Protein AF-A0A183AP91-F1 (afdb_monomer_lite)

Secondary structure (DSSP, 8-state):
------------------S---TT----SSSPPPEEEEEE-TTT--EEEEEE-GGGGG--HHHHHHHHHTTGGGSSEEEE-SSS-HHHHHHHHHHHHHTT-EEEE---S-GGGSTTHHHHHHHHHTT-SEE--BHHHHHHHHHHTT----TTSPTTSHHHHHHHHHHHHHTT-SEEEEE-GGG-EEEEEEGGGS-SS--TTEEEEEEEEETTEEEEEEEEPPP--SS---SSS-S----------------------

Radius of gyration: 20.77 Å; chains: 1; bounding box: 73×46×48 Å

Structure (mmCIF, N/CA/C/O backbone):
data_AF-A0A183AP91-F1
#
_entry.id   AF-A0A183AP91-F1
#
loop_
_atom_site.group_PDB
_atom_site.id
_atom_site.type_symbol
_atom_site.label_atom_id
_atom_site.label_alt_id
_atom_site.label_comp_id
_atom_site.label_asym_id
_atom_site.label_entity_id
_atom_site.label_seq_id
_atom_site.pdbx_PDB_ins_code
_atom_site.Cartn_x
_atom_site.Cartn_y
_atom_site.Cartn_z
_atom_site.occupancy
_atom_site.B_iso_or_equiv
_atom_site.auth_seq_id
_atom_site.auth_comp_id
_atom_site.auth_asym_id
_atom_site.auth_atom_id
_atom_site.pdbx_PDB_model_num
ATOM 1 N N . MET A 1 1 ? 49.122 -24.543 5.542 1.00 34.03 1 MET A N 1
ATOM 2 C CA . MET A 1 1 ? 48.115 -23.456 5.604 1.00 34.03 1 MET A CA 1
ATOM 3 C C . MET A 1 1 ? 46.908 -23.827 4.751 1.00 34.03 1 MET A C 1
ATOM 5 O O . MET A 1 1 ? 46.975 -23.743 3.533 1.00 34.03 1 MET A O 1
ATOM 9 N N . ARG A 1 2 ? 45.823 -24.311 5.368 1.00 24.94 2 ARG A N 1
ATOM 10 C CA . ARG A 1 2 ? 44.572 -24.642 4.667 1.00 24.94 2 ARG A CA 1
ATOM 11 C C . ARG A 1 2 ? 43.707 -23.381 4.582 1.00 24.94 2 ARG A C 1
ATOM 13 O O . ARG A 1 2 ? 43.264 -22.879 5.609 1.00 24.94 2 ARG A O 1
ATOM 20 N N . ARG A 1 3 ? 43.490 -22.855 3.371 1.00 24.98 3 ARG A N 1
ATOM 21 C CA . ARG A 1 3 ? 42.518 -21.778 3.121 1.00 24.98 3 ARG A CA 1
ATOM 22 C C . ARG A 1 3 ? 41.111 -22.352 3.296 1.00 24.98 3 ARG A C 1
ATOM 24 O O . ARG A 1 3 ? 40.678 -23.192 2.515 1.00 24.98 3 ARG A O 1
ATOM 31 N N . ALA A 1 4 ? 40.419 -21.918 4.345 1.00 26.56 4 ALA A N 1
ATOM 32 C CA . ALA A 1 4 ? 39.019 -22.240 4.569 1.00 26.56 4 ALA A CA 1
ATOM 33 C C . ALA A 1 4 ? 38.159 -21.547 3.499 1.00 26.56 4 ALA A C 1
ATOM 35 O O . ALA A 1 4 ? 38.031 -20.323 3.472 1.00 26.56 4 ALA A O 1
ATOM 36 N N . SER A 1 5 ? 37.578 -22.350 2.609 1.00 25.44 5 SER A N 1
ATOM 37 C CA . SER A 1 5 ? 36.509 -21.955 1.694 1.00 25.44 5 SER A CA 1
ATOM 38 C C . SER A 1 5 ? 35.307 -21.475 2.517 1.00 25.44 5 SER A C 1
ATOM 40 O O . SER A 1 5 ? 34.562 -22.291 3.067 1.00 25.44 5 SER A O 1
ATOM 42 N N . LYS A 1 6 ? 35.095 -20.157 2.601 1.00 25.02 6 LYS A N 1
ATOM 43 C CA . LYS A 1 6 ? 33.842 -19.580 3.103 1.00 25.02 6 LYS A CA 1
ATOM 44 C C . LYS A 1 6 ? 32.737 -19.922 2.101 1.00 25.02 6 LYS A C 1
ATOM 46 O O . LYS A 1 6 ? 32.623 -19.288 1.058 1.00 25.02 6 LYS A O 1
ATOM 51 N N . ARG A 1 7 ? 31.945 -20.955 2.401 1.00 21.34 7 ARG A N 1
ATOM 52 C CA . ARG A 1 7 ? 30.706 -21.257 1.675 1.00 21.34 7 ARG A CA 1
ATOM 53 C C . ARG A 1 7 ? 29.724 -20.112 1.927 1.00 21.34 7 ARG A C 1
ATOM 55 O O . ARG A 1 7 ? 29.169 -20.009 3.017 1.00 21.34 7 ARG A O 1
ATOM 62 N N . ALA A 1 8 ? 29.538 -19.240 0.941 1.00 22.08 8 ALA A N 1
ATOM 63 C CA . ALA A 1 8 ? 28.395 -18.341 0.908 1.00 22.08 8 ALA A CA 1
ATOM 64 C C . ALA A 1 8 ? 27.152 -19.188 0.610 1.00 22.08 8 ALA A C 1
ATOM 66 O O . ALA A 1 8 ? 27.037 -19.778 -0.464 1.00 22.08 8 ALA A O 1
ATOM 67 N N . VAL A 1 9 ? 26.241 -19.300 1.575 1.00 20.42 9 VAL A N 1
ATOM 68 C CA . VAL A 1 9 ? 24.917 -19.878 1.338 1.00 20.42 9 VAL A CA 1
ATOM 69 C C . VAL A 1 9 ? 24.120 -18.825 0.574 1.00 20.42 9 VAL A C 1
ATOM 71 O O . VAL A 1 9 ? 23.656 -17.845 1.146 1.00 20.42 9 VAL A O 1
ATOM 74 N N . SER A 1 10 ? 24.028 -18.980 -0.746 1.00 22.22 10 SER A N 1
ATOM 75 C CA . SER A 1 10 ? 23.133 -18.173 -1.573 1.00 22.22 10 SER A CA 1
ATOM 76 C C . SER A 1 10 ? 21.704 -18.658 -1.332 1.00 22.22 10 SER A C 1
ATOM 78 O O . SER A 1 10 ? 21.281 -19.671 -1.887 1.00 22.22 10 SER A O 1
ATOM 80 N N . CYS A 1 11 ? 20.954 -17.954 -0.483 1.00 19.94 11 CYS A N 1
ATOM 81 C CA . CYS A 1 11 ? 19.502 -18.091 -0.440 1.00 19.94 11 CYS A CA 1
ATOM 82 C C . CYS A 1 11 ? 18.934 -17.443 -1.709 1.00 19.94 11 CYS A C 1
ATOM 84 O O . CYS A 1 11 ? 18.609 -16.259 -1.734 1.00 19.94 11 CYS A O 1
ATOM 86 N N . ARG A 1 12 ? 18.845 -18.210 -2.801 1.00 21.64 12 ARG A N 1
ATOM 87 C CA . ARG A 1 12 ? 17.967 -17.852 -3.919 1.00 21.64 12 ARG A CA 1
ATOM 88 C C . ARG A 1 12 ? 16.534 -17.999 -3.425 1.00 21.64 12 ARG A C 1
ATOM 90 O O . ARG A 1 12 ? 16.017 -19.114 -3.390 1.00 21.64 12 ARG A O 1
ATOM 97 N N . LEU A 1 13 ? 15.885 -16.889 -3.078 1.00 21.91 13 LEU A N 1
ATOM 98 C CA . LEU A 1 13 ? 14.428 -16.844 -2.994 1.00 21.91 13 LEU A CA 1
ATOM 99 C C . LEU A 1 13 ? 13.894 -17.019 -4.426 1.00 21.91 13 LEU A C 1
ATOM 101 O O . LEU A 1 13 ? 13.681 -16.064 -5.166 1.00 21.91 13 LEU A O 1
ATOM 105 N N . SER A 1 14 ? 13.784 -18.269 -4.876 1.00 22.33 14 SER A N 1
ATOM 106 C CA . SER A 1 14 ? 13.062 -18.579 -6.104 1.00 22.33 14 SER A CA 1
ATOM 107 C C . SER A 1 14 ? 11.589 -18.399 -5.780 1.00 22.33 14 SER A C 1
ATOM 109 O O . SER A 1 14 ? 11.005 -19.245 -5.103 1.00 22.33 14 SER A O 1
ATOM 111 N N . PHE A 1 15 ? 10.991 -17.296 -6.230 1.00 29.33 15 PHE A N 1
ATOM 112 C CA . PHE A 1 15 ? 9.539 -17.183 -6.272 1.00 29.33 15 PHE A CA 1
ATOM 113 C C . PHE A 1 15 ? 9.020 -18.283 -7.198 1.00 29.33 15 PHE A C 1
ATOM 115 O O . PHE A 1 15 ? 9.032 -18.180 -8.421 1.00 29.33 15 PHE A O 1
ATOM 122 N N . CYS A 1 16 ? 8.615 -19.393 -6.594 1.00 25.95 16 CYS A N 1
ATOM 123 C CA . CYS A 1 16 ? 7.891 -20.460 -7.249 1.00 25.95 16 CYS A CA 1
ATOM 124 C C . CYS A 1 16 ? 6.464 -19.958 -7.508 1.00 25.95 16 CYS A C 1
ATOM 126 O O . CYS A 1 16 ? 5.551 -20.222 -6.732 1.00 25.95 16 CYS A O 1
ATOM 128 N N . ILE A 1 17 ? 6.281 -19.218 -8.604 1.00 40.62 17 ILE A N 1
ATOM 129 C CA . ILE A 1 17 ? 4.986 -18.745 -9.112 1.00 40.62 17 ILE A CA 1
ATOM 130 C C . ILE A 1 17 ? 4.220 -19.957 -9.673 1.00 40.62 17 ILE A C 1
ATOM 132 O O . ILE A 1 17 ? 4.181 -20.182 -10.875 1.00 40.62 17 ILE A O 1
ATOM 136 N N . HIS A 1 18 ? 3.669 -20.801 -8.800 1.00 34.91 18 HIS A N 1
ATOM 137 C CA . HIS A 1 18 ? 3.090 -22.099 -9.183 1.00 34.91 18 HIS A CA 1
ATOM 138 C C . HIS A 1 18 ? 1.641 -22.040 -9.710 1.00 34.91 18 HIS A C 1
ATOM 140 O O . HIS A 1 18 ? 1.022 -23.087 -9.868 1.00 34.91 18 HIS A O 1
ATOM 146 N N . SER A 1 19 ? 1.076 -20.857 -9.994 1.00 37.09 19 SER A N 1
ATOM 147 C CA . SER A 1 19 ? -0.330 -20.760 -10.441 1.00 37.09 19 SER A CA 1
ATOM 148 C C . SER A 1 19 ? -0.778 -19.419 -11.056 1.00 37.09 19 SER A C 1
ATOM 150 O O . SER A 1 19 ? -1.976 -19.146 -11.088 1.00 37.09 19 SER A O 1
ATOM 152 N N . ARG A 1 20 ? 0.125 -18.545 -11.531 1.00 55.22 20 ARG A N 1
ATOM 153 C CA . ARG A 1 20 ? -0.268 -17.221 -12.072 1.00 55.22 20 ARG A CA 1
ATOM 154 C C . ARG A 1 20 ? 0.008 -17.084 -13.564 1.00 55.22 20 ARG A C 1
ATOM 156 O O . ARG A 1 20 ? 1.016 -17.600 -14.038 1.00 55.22 20 ARG A O 1
ATOM 163 N N . ASN A 1 21 ? -0.848 -16.320 -14.248 1.00 65.81 21 ASN A N 1
ATOM 164 C CA . ASN A 1 21 ? -0.560 -15.787 -15.578 1.00 65.81 21 ASN A CA 1
ATOM 165 C C . ASN A 1 21 ? 0.710 -14.907 -15.499 1.00 65.81 21 ASN A C 1
ATOM 167 O O . ASN A 1 21 ? 0.797 -14.023 -14.645 1.00 65.81 21 ASN A O 1
ATOM 171 N N . GLN A 1 22 ? 1.701 -15.206 -16.341 1.00 70.00 22 GLN A N 1
ATOM 172 C CA . GLN A 1 22 ? 3.006 -14.535 -16.405 1.00 70.00 22 GLN A CA 1
ATOM 173 C C . GLN A 1 22 ? 3.145 -13.611 -17.625 1.00 70.00 22 GLN A C 1
ATOM 175 O O . GLN A 1 22 ? 4.209 -13.029 -17.820 1.00 70.00 22 GLN A O 1
ATOM 180 N N . GLU A 1 23 ? 2.103 -13.472 -18.444 1.00 77.19 23 GLU A N 1
ATOM 181 C CA . GLU A 1 23 ? 2.145 -12.718 -19.703 1.00 77.19 23 GLU A CA 1
ATOM 182 C C . GLU A 1 23 ? 2.433 -11.223 -19.485 1.00 77.19 23 GLU A C 1
ATOM 184 O O . GLU A 1 23 ? 3.069 -10.597 -20.323 1.00 77.19 23 GLU A O 1
ATOM 189 N N . GLY A 1 24 ? 2.078 -10.667 -18.321 1.00 78.69 24 GLY A N 1
ATOM 190 C CA . GLY A 1 24 ? 2.367 -9.273 -17.958 1.00 78.69 24 GLY A CA 1
ATOM 191 C C . GLY A 1 24 ? 3.788 -9.012 -17.435 1.00 78.69 24 GLY A C 1
ATOM 192 O O . GLY A 1 24 ? 4.051 -7.936 -16.899 1.00 78.69 24 GLY A O 1
ATOM 193 N N . ILE A 1 25 ? 4.704 -9.989 -17.502 1.00 85.00 25 ILE A N 1
ATOM 194 C CA . ILE A 1 25 ? 6.081 -9.847 -16.999 1.00 85.00 25 ILE A CA 1
ATOM 195 C C . ILE A 1 25 ? 7.021 -9.384 -18.115 1.00 85.00 25 ILE A C 1
ATOM 197 O O . ILE A 1 25 ? 7.286 -10.110 -19.073 1.00 85.00 25 ILE A O 1
ATOM 201 N N . ILE A 1 26 ? 7.641 -8.221 -17.915 1.00 85.31 26 ILE A N 1
ATOM 202 C CA . ILE A 1 26 ? 8.626 -7.652 -18.840 1.00 85.31 26 ILE A CA 1
ATOM 203 C C . ILE A 1 26 ? 10.036 -8.131 -18.488 1.00 85.31 26 ILE A C 1
ATOM 205 O O . ILE A 1 26 ? 10.407 -8.262 -17.320 1.00 85.31 26 ILE A O 1
ATOM 209 N N . ARG A 1 27 ? 10.851 -8.391 -19.513 1.00 86.56 27 ARG A N 1
ATOM 210 C CA . ARG A 1 27 ? 12.241 -8.838 -19.362 1.00 86.56 27 ARG A CA 1
ATOM 211 C C . ARG A 1 27 ? 13.195 -7.761 -19.860 1.00 86.56 27 ARG A C 1
ATOM 213 O O . ARG A 1 27 ? 13.206 -7.449 -21.045 1.00 86.56 27 ARG A O 1
ATOM 220 N N . SER A 1 28 ? 14.037 -7.249 -18.966 1.00 85.75 28 SER A N 1
ATOM 221 C CA . SER A 1 28 ? 15.079 -6.283 -19.322 1.00 85.75 28 SER A CA 1
ATOM 222 C C . SER A 1 28 ? 16.399 -6.979 -19.669 1.00 85.75 28 SER A C 1
ATOM 224 O O . SER A 1 28 ? 16.789 -7.961 -19.032 1.00 85.75 28 SER A O 1
ATOM 226 N N . LYS A 1 29 ? 17.101 -6.450 -20.678 1.00 90.81 29 LYS A N 1
ATOM 227 C CA . LYS A 1 29 ? 18.507 -6.783 -20.973 1.00 90.81 29 LYS A CA 1
ATOM 228 C C . LYS A 1 29 ? 19.491 -5.797 -20.327 1.00 90.81 29 LYS A C 1
ATOM 230 O O . LYS A 1 29 ? 20.689 -6.059 -20.339 1.00 90.81 29 LYS A O 1
ATOM 235 N N . GLU A 1 30 ? 18.994 -4.692 -19.775 1.00 91.00 30 GLU A N 1
ATOM 236 C CA . GLU A 1 30 ? 19.789 -3.555 -19.293 1.00 91.00 30 GLU A CA 1
ATOM 237 C C . GLU A 1 30 ? 20.227 -3.713 -17.834 1.00 91.00 30 GLU A C 1
ATOM 239 O O . GLU A 1 30 ? 21.306 -3.264 -17.457 1.00 91.00 30 GLU A O 1
ATOM 244 N N . ALA A 1 31 ? 19.420 -4.384 -17.008 1.00 90.56 31 ALA A N 1
ATOM 245 C CA . ALA A 1 31 ? 19.733 -4.633 -15.606 1.00 90.56 31 ALA A CA 1
ATOM 246 C C . ALA A 1 31 ? 19.368 -6.058 -15.181 1.00 90.56 31 ALA A C 1
ATOM 248 O O . ALA A 1 31 ? 18.487 -6.705 -15.749 1.00 90.56 31 ALA A O 1
ATOM 249 N N . SER A 1 32 ? 20.041 -6.550 -14.140 1.00 91.31 32 SER A N 1
ATOM 250 C CA . SER A 1 32 ? 19.669 -7.802 -13.482 1.00 91.31 32 SER A CA 1
ATOM 251 C C . SER A 1 32 ? 18.316 -7.680 -12.782 1.00 91.31 32 SER A C 1
ATOM 253 O O . SER A 1 32 ? 17.964 -6.603 -12.309 1.00 91.31 32 SER A O 1
ATOM 255 N N . THR A 1 33 ? 17.611 -8.800 -12.620 1.00 89.19 33 THR A N 1
ATOM 256 C CA . THR A 1 33 ? 16.450 -8.915 -11.725 1.00 89.19 33 THR A CA 1
ATOM 257 C C . THR A 1 33 ? 16.744 -8.307 -10.350 1.00 89.19 33 THR A C 1
ATOM 259 O O . THR A 1 33 ? 17.831 -8.516 -9.800 1.00 89.19 33 THR A O 1
ATOM 262 N N . GLY A 1 34 ? 15.770 -7.579 -9.797 1.00 87.25 34 GLY A N 1
ATOM 263 C CA . GLY A 1 34 ? 15.839 -7.074 -8.430 1.00 87.25 34 GLY A CA 1
ATOM 264 C C . GLY A 1 34 ? 16.070 -8.200 -7.421 1.00 87.25 34 GLY A C 1
ATOM 265 O O . GLY A 1 34 ? 15.505 -9.286 -7.528 1.00 87.25 34 GLY A O 1
ATOM 266 N N . SER A 1 35 ? 16.941 -7.968 -6.448 1.00 87.94 35 SER A N 1
ATOM 267 C CA . SER A 1 35 ? 17.303 -8.958 -5.438 1.00 87.94 35 SER A CA 1
ATOM 268 C C . SER A 1 35 ? 17.528 -8.301 -4.085 1.00 87.94 35 SER A C 1
ATOM 270 O O . SER A 1 35 ? 17.790 -7.104 -3.993 1.00 87.94 35 SER A O 1
ATOM 272 N N . ALA A 1 36 ? 17.443 -9.091 -3.020 1.00 83.94 36 ALA A N 1
ATOM 273 C CA . ALA A 1 36 ? 17.795 -8.655 -1.680 1.00 83.94 36 ALA A CA 1
ATOM 274 C C . ALA A 1 36 ? 18.781 -9.647 -1.061 1.00 83.94 36 ALA A C 1
ATOM 276 O O . ALA A 1 36 ? 18.563 -10.859 -1.094 1.00 83.94 36 ALA A O 1
ATOM 277 N N . LEU A 1 37 ? 19.864 -9.130 -0.485 1.00 85.06 37 LEU A N 1
ATOM 278 C CA . LEU A 1 37 ? 20.769 -9.899 0.356 1.00 85.06 37 LEU A CA 1
ATOM 279 C C . LEU A 1 37 ? 20.327 -9.739 1.809 1.00 85.06 37 LEU A C 1
ATOM 281 O O . LEU A 1 37 ? 20.468 -8.667 2.397 1.00 85.06 37 LEU A O 1
ATOM 285 N N . ILE A 1 38 ? 19.806 -10.822 2.377 1.00 82.94 38 ILE A N 1
ATOM 286 C CA . ILE A 1 38 ? 19.386 -10.885 3.775 1.00 82.94 38 ILE A CA 1
ATOM 287 C C . ILE A 1 38 ? 20.492 -11.573 4.569 1.00 82.94 38 ILE A C 1
ATOM 289 O O . ILE A 1 38 ? 20.876 -12.706 4.280 1.00 82.94 38 ILE A O 1
ATOM 293 N N . THR A 1 39 ? 21.012 -10.878 5.573 1.00 84.12 39 THR A N 1
ATOM 294 C CA . THR A 1 39 ? 22.003 -11.401 6.517 1.00 84.12 39 THR A CA 1
ATOM 295 C C . THR A 1 39 ? 21.441 -11.336 7.926 1.00 84.12 39 THR A C 1
ATOM 297 O O . THR A 1 39 ? 20.739 -10.390 8.259 1.00 84.12 39 THR A O 1
ATOM 300 N N . VAL A 1 40 ? 21.744 -12.330 8.756 1.00 84.12 40 VAL A N 1
ATOM 301 C CA . VAL A 1 40 ? 21.313 -12.362 10.159 1.00 84.12 40 VAL A CA 1
ATOM 302 C C . VAL A 1 40 ? 22.533 -12.117 11.034 1.00 84.12 40 VAL A C 1
ATOM 304 O O . VAL A 1 40 ? 23.542 -12.819 10.905 1.00 84.12 40 VAL A O 1
ATOM 307 N N . GLN A 1 41 ? 22.472 -11.099 11.891 1.00 80.50 41 GLN A N 1
ATOM 308 C CA . GLN A 1 41 ? 23.545 -10.796 12.835 1.00 80.50 41 GLN A CA 1
ATOM 309 C C . GLN A 1 41 ? 23.681 -11.950 13.834 1.00 80.50 41 GLN A C 1
ATOM 311 O O . GLN A 1 41 ? 22.707 -12.362 14.458 1.00 80.50 41 GLN A O 1
ATOM 316 N N . ARG A 1 42 ? 24.894 -12.500 13.956 1.00 81.81 42 ARG A N 1
ATOM 317 C CA . ARG A 1 42 ? 25.158 -13.705 14.762 1.00 81.81 42 ARG A CA 1
ATOM 318 C C . ARG A 1 42 ? 24.855 -13.498 16.247 1.00 81.81 42 ARG A C 1
ATOM 320 O O . ARG A 1 42 ? 24.441 -14.436 16.911 1.00 81.81 42 ARG A O 1
ATOM 327 N N . ASP A 1 43 ? 25.138 -12.309 16.752 1.00 82.19 43 ASP A N 1
ATOM 328 C CA . ASP A 1 43 ? 25.034 -11.918 18.154 1.00 82.19 43 ASP A CA 1
ATOM 329 C C . ASP A 1 43 ? 23.599 -11.566 18.558 1.00 82.19 43 ASP A C 1
ATOM 331 O O . ASP A 1 43 ? 23.118 -12.062 19.572 1.00 82.19 43 ASP A O 1
ATOM 335 N N . LYS A 1 44 ? 22.903 -10.747 17.761 1.00 82.00 44 LYS A N 1
ATOM 336 C CA . LYS A 1 44 ? 21.561 -10.239 18.105 1.00 82.00 44 LYS A CA 1
ATOM 337 C C . LYS A 1 44 ? 20.402 -10.950 17.410 1.00 82.00 44 LYS A C 1
ATOM 339 O O . LYS A 1 44 ? 19.252 -10.704 17.750 1.00 82.00 44 LYS A O 1
ATOM 344 N N . GLY A 1 45 ? 20.674 -11.778 16.402 1.00 76.50 45 GLY A N 1
ATOM 345 C CA . GLY A 1 45 ? 19.631 -12.386 15.569 1.00 76.50 45 GLY A CA 1
ATOM 346 C C . GLY A 1 45 ? 18.899 -11.393 14.656 1.00 76.50 45 GLY A C 1
ATOM 347 O O . GLY A 1 45 ? 17.909 -11.757 14.032 1.00 76.50 45 GLY A O 1
ATOM 348 N N . GLU A 1 46 ? 19.369 -10.146 14.558 1.00 73.44 46 GLU A N 1
ATOM 349 C CA . GLU A 1 46 ? 18.737 -9.100 13.751 1.00 73.44 46 GLU A CA 1
ATOM 350 C C . GLU A 1 46 ? 18.958 -9.323 12.250 1.00 73.44 46 GLU A C 1
ATOM 352 O O . GLU A 1 46 ? 20.090 -9.531 11.796 1.00 73.44 46 GLU A O 1
ATOM 357 N N . ASN A 1 47 ? 17.892 -9.177 11.464 1.00 73.38 47 ASN A N 1
ATOM 358 C CA . ASN A 1 47 ? 17.972 -9.160 10.008 1.00 73.38 47 ASN A CA 1
ATOM 359 C C . ASN A 1 47 ? 18.588 -7.840 9.510 1.00 73.38 47 ASN A C 1
ATOM 361 O O . ASN A 1 47 ? 18.148 -6.748 9.858 1.00 73.38 47 ASN A O 1
ATOM 365 N N . ARG A 1 48 ? 19.573 -7.940 8.619 1.00 76.81 48 ARG A N 1
ATOM 366 C CA . ARG A 1 48 ? 20.095 -6.854 7.786 1.00 76.81 48 ARG A CA 1
ATOM 367 C C . ARG A 1 48 ? 19.789 -7.166 6.334 1.00 76.81 48 ARG A C 1
ATOM 369 O O . ARG A 1 48 ? 20.256 -8.176 5.807 1.00 76.81 48 ARG A O 1
ATOM 376 N N . ILE A 1 49 ? 19.026 -6.284 5.700 1.00 79.94 49 ILE A N 1
ATOM 377 C CA . ILE A 1 49 ? 18.545 -6.454 4.331 1.00 79.94 49 ILE A CA 1
ATOM 378 C C . ILE A 1 49 ? 19.194 -5.388 3.453 1.00 79.94 49 ILE A C 1
ATOM 380 O O . ILE A 1 49 ? 19.010 -4.194 3.680 1.00 79.94 49 ILE A O 1
ATOM 384 N N . ILE A 1 50 ? 19.948 -5.827 2.448 1.00 82.94 50 ILE A N 1
ATOM 385 C CA . ILE A 1 50 ? 20.507 -4.967 1.403 1.00 82.94 50 ILE A CA 1
ATOM 386 C C . ILE A 1 50 ? 19.695 -5.216 0.139 1.00 82.94 50 ILE A C 1
ATOM 388 O O . ILE A 1 50 ? 19.734 -6.316 -0.409 1.00 82.94 50 ILE A O 1
ATOM 392 N N . VAL A 1 51 ? 18.956 -4.208 -0.315 1.00 82.88 51 VAL A N 1
ATOM 393 C CA . VAL A 1 51 ? 18.107 -4.304 -1.508 1.00 82.88 51 VAL A CA 1
ATOM 394 C C . VAL A 1 51 ? 18.863 -3.770 -2.720 1.00 82.88 51 VAL A C 1
ATOM 396 O O . VAL A 1 51 ? 19.383 -2.657 -2.699 1.00 82.88 51 VAL A O 1
ATOM 399 N N . VAL A 1 52 ? 18.902 -4.566 -3.784 1.00 87.69 52 VAL A N 1
ATOM 400 C CA . VAL A 1 52 ? 19.412 -4.203 -5.106 1.00 87.69 52 VAL A CA 1
ATOM 401 C C . VAL A 1 52 ? 18.221 -4.243 -6.062 1.00 87.69 52 VAL A C 1
ATOM 403 O O . VAL A 1 52 ? 17.860 -5.323 -6.527 1.00 87.69 52 VAL A O 1
ATOM 406 N N . PRO A 1 53 ? 17.570 -3.107 -6.354 1.00 84.75 53 PRO A N 1
ATOM 407 C CA . PRO A 1 53 ? 16.269 -3.114 -7.023 1.00 84.75 53 PRO A CA 1
ATOM 408 C C . PRO A 1 53 ? 16.341 -3.550 -8.498 1.00 84.75 53 PRO A C 1
ATOM 410 O O . PRO A 1 53 ? 15.358 -4.052 -9.039 1.00 84.75 53 PRO A O 1
ATOM 413 N N . GLY A 1 54 ? 17.510 -3.438 -9.139 1.00 90.81 54 GLY A N 1
ATOM 414 C CA . GLY A 1 54 ? 17.747 -3.981 -10.477 1.00 90.81 54 GLY A CA 1
ATOM 415 C C . GLY A 1 54 ? 16.754 -3.459 -11.521 1.00 90.81 54 GLY A C 1
ATOM 416 O O . GLY A 1 54 ? 16.406 -2.279 -11.528 1.00 90.81 54 GLY A O 1
ATOM 417 N N . SER A 1 55 ? 16.272 -4.351 -12.385 1.00 91.81 55 SER A N 1
ATOM 418 C CA . SER A 1 55 ? 15.322 -4.039 -13.457 1.00 91.81 55 SER A CA 1
ATOM 419 C C . SER A 1 55 ? 13.967 -3.509 -12.976 1.00 91.81 55 SER A C 1
ATOM 421 O O . SER A 1 55 ? 13.229 -2.971 -13.792 1.00 91.81 55 SER A O 1
ATOM 423 N N . ASN A 1 56 ? 13.625 -3.618 -11.686 1.00 89.81 56 ASN A N 1
ATOM 424 C CA . ASN A 1 56 ? 12.359 -3.090 -11.162 1.00 89.81 56 ASN A CA 1
ATOM 425 C C . ASN A 1 56 ? 12.273 -1.564 -11.337 1.00 89.81 56 ASN A C 1
ATOM 427 O O . ASN A 1 56 ? 11.206 -1.027 -11.625 1.00 89.81 56 ASN A O 1
ATOM 431 N N . MET A 1 57 ? 13.411 -0.865 -11.245 1.00 89.19 57 MET A N 1
ATOM 432 C CA . MET A 1 57 ? 13.469 0.589 -11.446 1.00 89.19 57 MET A CA 1
ATOM 433 C C . MET A 1 57 ? 13.444 1.010 -12.916 1.00 89.19 57 MET A C 1
ATOM 435 O O . MET A 1 57 ? 13.329 2.201 -13.189 1.00 89.19 57 MET A O 1
ATOM 439 N N . LEU A 1 58 ? 13.555 0.059 -13.849 1.00 90.81 58 LEU A N 1
ATOM 440 C CA . LEU A 1 58 ? 13.482 0.331 -15.285 1.00 90.81 58 LEU A CA 1
ATOM 441 C C . LEU A 1 58 ? 12.051 0.296 -15.820 1.00 90.81 58 LEU A C 1
ATOM 443 O O . LEU A 1 58 ? 11.829 0.711 -16.951 1.00 90.81 58 LEU A O 1
ATOM 447 N N . LEU A 1 59 ? 11.087 -0.180 -15.023 1.00 90.69 59 LEU A N 1
ATOM 448 C CA . LEU A 1 59 ? 9.687 -0.205 -15.424 1.00 90.69 59 LEU A CA 1
ATOM 449 C C . LEU A 1 59 ? 9.203 1.225 -15.675 1.00 90.69 59 LEU A C 1
ATOM 451 O O . LEU A 1 59 ? 9.171 2.041 -14.749 1.00 90.69 59 LEU A O 1
ATOM 455 N N . SER A 1 60 ? 8.824 1.518 -16.913 1.00 92.62 60 SER A N 1
ATOM 456 C CA . SER A 1 60 ? 8.435 2.844 -17.392 1.00 92.62 60 SER A CA 1
ATOM 457 C C . SER A 1 60 ? 6.915 3.012 -17.466 1.00 92.62 60 SER A C 1
ATOM 459 O O . SER A 1 60 ? 6.159 2.057 -17.319 1.00 92.62 60 SER A O 1
ATOM 461 N N . THR A 1 61 ? 6.433 4.227 -17.727 1.00 94.50 61 THR A N 1
ATOM 462 C CA . THR A 1 61 ? 5.000 4.453 -17.979 1.00 94.50 61 THR A CA 1
ATOM 463 C C . THR A 1 61 ? 4.538 3.817 -19.293 1.00 94.50 61 THR A C 1
ATOM 465 O O . THR A 1 61 ? 3.413 3.337 -19.353 1.00 94.50 61 THR A O 1
ATOM 468 N N . ALA A 1 62 ? 5.411 3.731 -20.304 1.00 94.50 62 ALA A N 1
ATOM 469 C CA . ALA A 1 62 ? 5.103 3.079 -21.579 1.00 94.50 62 ALA A CA 1
ATOM 470 C C . ALA A 1 62 ? 4.883 1.567 -21.415 1.00 94.50 62 ALA A C 1
ATOM 472 O O . ALA A 1 62 ? 4.002 0.989 -22.046 1.00 94.50 62 ALA A O 1
ATOM 473 N N . ASP A 1 63 ? 5.638 0.937 -20.514 1.00 92.38 63 ASP A N 1
ATOM 474 C CA . ASP A 1 63 ? 5.438 -0.465 -20.143 1.00 92.38 63 ASP A CA 1
ATOM 475 C C . ASP A 1 63 ? 4.059 -0.696 -19.508 1.00 92.38 63 ASP A C 1
ATOM 477 O O . ASP A 1 63 ? 3.390 -1.691 -19.784 1.00 92.38 63 ASP A O 1
ATOM 481 N N . ILE A 1 64 ? 3.613 0.248 -18.673 1.00 92.44 64 ILE A N 1
ATOM 482 C CA . ILE A 1 64 ? 2.285 0.218 -18.054 1.00 92.44 64 ILE A CA 1
ATOM 483 C C . ILE A 1 64 ? 1.183 0.441 -19.103 1.00 92.44 64 ILE A C 1
ATOM 485 O O . ILE A 1 64 ? 0.165 -0.247 -19.051 1.00 92.44 64 ILE A O 1
ATOM 489 N N . ASP A 1 65 ? 1.380 1.349 -20.065 1.00 92.56 65 ASP A N 1
ATOM 490 C CA . ASP A 1 65 ? 0.439 1.565 -21.174 1.00 92.56 65 ASP A CA 1
ATOM 491 C C . ASP A 1 65 ? 0.292 0.311 -22.036 1.00 92.56 65 ASP A C 1
ATOM 493 O O . ASP A 1 65 ? -0.826 -0.106 -22.344 1.00 92.56 65 ASP A O 1
ATOM 497 N N . HIS A 1 66 ? 1.412 -0.333 -22.372 1.00 88.56 66 HIS A N 1
ATOM 498 C CA . HIS A 1 66 ? 1.399 -1.598 -23.095 1.00 88.56 66 HIS A CA 1
ATOM 499 C C . HIS A 1 66 ? 0.644 -2.670 -22.301 1.00 88.56 66 HIS A C 1
ATOM 501 O O . HIS A 1 66 ? -0.268 -3.300 -22.832 1.00 88.56 66 HIS A O 1
ATOM 507 N N . ALA A 1 67 ? 0.925 -2.809 -21.002 1.00 87.56 67 ALA A N 1
ATOM 508 C CA . ALA A 1 67 ? 0.205 -3.754 -20.157 1.00 87.56 67 ALA A CA 1
ATOM 509 C C . ALA A 1 67 ? -1.305 -3.447 -20.067 1.00 87.56 67 ALA A C 1
ATOM 511 O O . ALA A 1 67 ? -2.133 -4.356 -19.990 1.00 87.56 67 ALA A O 1
ATOM 512 N N . ALA A 1 68 ? -1.692 -2.170 -20.089 1.00 85.00 68 ALA A N 1
ATOM 513 C CA . ALA A 1 68 ? -3.094 -1.767 -20.104 1.00 85.00 68 ALA A CA 1
ATOM 514 C C . ALA A 1 68 ? -3.787 -2.119 -21.428 1.00 85.00 68 ALA A C 1
ATOM 516 O O . ALA A 1 68 ? -4.953 -2.521 -21.400 1.00 85.00 68 ALA A O 1
ATOM 517 N N . ALA A 1 69 ? -3.084 -1.978 -22.556 1.00 88.12 69 ALA A N 1
ATOM 518 C CA . ALA A 1 69 ? -3.573 -2.339 -23.886 1.00 88.12 69 ALA A CA 1
ATOM 519 C C . ALA A 1 69 ? -3.765 -3.856 -24.040 1.00 88.12 69 ALA A C 1
ATOM 521 O O . ALA A 1 69 ? -4.770 -4.286 -24.598 1.00 88.12 69 ALA A O 1
ATOM 522 N N . GLU A 1 70 ? -2.871 -4.654 -23.453 1.00 85.88 70 GLU A N 1
ATOM 523 C CA . GLU A 1 70 ? -2.974 -6.122 -23.387 1.00 85.88 70 GLU A CA 1
ATOM 524 C C . GLU A 1 70 ? -4.028 -6.615 -22.368 1.00 85.88 70 GLU A C 1
ATOM 526 O O . GLU A 1 70 ? -4.192 -7.813 -22.146 1.00 85.88 70 GLU A O 1
ATOM 531 N N . GLY A 1 71 ? -4.757 -5.704 -21.714 1.00 81.38 71 GLY A N 1
ATOM 532 C CA . GLY A 1 71 ? -5.853 -6.043 -20.803 1.00 81.38 71 GLY A CA 1
ATOM 533 C C . GLY A 1 71 ? -5.426 -6.414 -19.379 1.00 81.38 71 GLY A C 1
ATOM 534 O O . GLY A 1 71 ? -6.278 -6.746 -18.553 1.00 81.38 71 GLY A O 1
ATOM 535 N N . PHE A 1 72 ? -4.144 -6.301 -19.006 1.00 80.31 72 PHE A N 1
ATOM 536 C CA . PHE A 1 72 ? -3.703 -6.625 -17.637 1.00 80.31 72 PHE A CA 1
ATOM 537 C C . PHE A 1 72 ? -4.302 -5.689 -16.579 1.00 80.31 72 PHE A C 1
ATOM 539 O O . PHE A 1 72 ? -4.518 -6.098 -15.437 1.00 80.31 72 PHE A O 1
ATOM 546 N N . LEU A 1 73 ? -4.631 -4.450 -16.959 1.00 79.62 73 LEU A N 1
ATOM 547 C CA . LEU A 1 73 ? -5.328 -3.492 -16.093 1.00 79.62 73 LEU A CA 1
ATOM 548 C C . LEU A 1 73 ? -6.862 -3.642 -16.125 1.00 79.62 73 LEU A C 1
ATOM 550 O O . LEU A 1 73 ? -7.572 -2.836 -15.523 1.00 79.62 73 LEU A O 1
ATOM 554 N N . ASP A 1 74 ? -7.402 -4.678 -16.775 1.00 80.25 74 ASP A N 1
ATOM 555 C CA . ASP A 1 74 ? -8.821 -5.035 -16.647 1.00 80.25 74 ASP A CA 1
ATOM 556 C C . ASP A 1 74 ? -9.124 -5.887 -15.409 1.00 80.25 74 ASP A C 1
ATOM 558 O O . ASP A 1 74 ? -10.285 -6.187 -15.115 1.00 80.25 74 ASP A O 1
ATOM 562 N N . ALA A 1 75 ? -8.088 -6.212 -14.632 1.00 83.62 75 ALA A N 1
ATOM 563 C CA . ALA A 1 75 ? -8.229 -6.789 -13.308 1.00 83.62 75 ALA A CA 1
ATOM 564 C C . ALA A 1 75 ? -9.167 -5.947 -12.426 1.00 83.62 75 ALA A C 1
ATOM 566 O O . ALA A 1 75 ? -9.141 -4.718 -12.436 1.00 83.62 75 ALA A O 1
ATOM 567 N N . ARG A 1 76 ? -9.971 -6.622 -11.593 1.00 88.50 76 ARG A N 1
ATOM 568 C CA . ARG A 1 76 ? -10.878 -5.949 -10.642 1.00 88.50 76 ARG A CA 1
ATOM 569 C C . ARG A 1 76 ? -10.132 -5.087 -9.620 1.00 88.50 76 ARG A C 1
ATOM 571 O O . ARG A 1 76 ? -10.709 -4.136 -9.102 1.00 88.50 76 ARG A O 1
ATOM 578 N N . VAL A 1 77 ? -8.883 -5.448 -9.326 1.00 91.00 77 VAL A N 1
ATOM 579 C CA . VAL A 1 77 ? -8.035 -4.812 -8.317 1.00 91.00 77 VAL A CA 1
ATOM 580 C C . VAL A 1 77 ? -6.640 -4.608 -8.886 1.00 91.00 77 VAL A C 1
ATOM 582 O O . VAL A 1 77 ? -6.050 -5.554 -9.410 1.00 91.00 77 VAL A O 1
ATOM 585 N N . VAL A 1 78 ? -6.105 -3.403 -8.726 1.00 91.38 78 VAL A N 1
ATOM 586 C CA . VAL A 1 78 ? -4.717 -3.057 -9.036 1.00 91.38 78 VAL A CA 1
ATOM 587 C C . VAL A 1 78 ? -4.013 -2.704 -7.732 1.00 91.38 78 VAL A C 1
ATOM 589 O O . VAL A 1 78 ? -4.463 -1.834 -6.989 1.00 91.38 78 VAL A O 1
ATOM 592 N N . VAL A 1 79 ? -2.920 -3.409 -7.444 1.00 94.81 79 VAL A N 1
ATOM 593 C CA . VAL A 1 79 ? -2.125 -3.219 -6.228 1.00 94.81 79 VAL A CA 1
ATOM 594 C C . VAL A 1 79 ? -0.756 -2.681 -6.614 1.00 94.81 79 VAL A C 1
ATOM 596 O O . VAL A 1 79 ? -0.083 -3.274 -7.457 1.00 94.81 79 VAL A O 1
ATOM 599 N N . CYS A 1 80 ? -0.338 -1.589 -5.981 1.00 93.81 80 CYS A N 1
ATOM 600 C CA . CYS A 1 80 ? 0.966 -0.975 -6.192 1.00 93.81 80 CYS A CA 1
ATOM 601 C C . CYS A 1 80 ? 1.766 -0.882 -4.890 1.00 93.81 80 CYS A C 1
ATOM 603 O O . CYS A 1 80 ? 1.206 -0.837 -3.792 1.00 93.81 80 CYS A O 1
ATOM 605 N N . GLN A 1 81 ? 3.089 -0.824 -5.040 1.00 91.25 81 GLN A N 1
ATOM 606 C CA . GLN A 1 81 ? 4.064 -0.604 -3.973 1.00 91.25 81 GLN A CA 1
ATOM 607 C C . GLN A 1 81 ? 5.140 0.397 -4.421 1.00 91.25 81 GLN A C 1
ATOM 609 O O . GLN A 1 81 ? 5.133 0.872 -5.559 1.00 91.25 81 GLN A O 1
ATOM 614 N N . PHE A 1 82 ? 6.089 0.704 -3.538 1.00 89.94 82 PHE A N 1
ATOM 615 C CA . PHE A 1 82 ? 7.206 1.625 -3.779 1.00 89.94 82 PHE A CA 1
ATOM 616 C C . PHE A 1 82 ? 8.513 0.922 -4.174 1.00 89.94 82 PHE A C 1
ATOM 618 O O . PHE A 1 82 ? 9.602 1.457 -3.976 1.00 89.94 82 PHE A O 1
ATOM 625 N N . GLU A 1 83 ? 8.411 -0.265 -4.775 1.00 89.00 83 GLU A N 1
ATOM 626 C CA . GLU A 1 83 ? 9.550 -1.038 -5.301 1.00 89.00 83 GLU A CA 1
ATOM 627 C C . GLU A 1 83 ? 9.838 -0.798 -6.796 1.00 89.00 83 GLU A C 1
ATOM 629 O O . GLU A 1 83 ? 10.762 -1.388 -7.358 1.00 89.00 83 GLU A O 1
ATOM 634 N N . ILE A 1 84 ? 9.063 0.079 -7.433 1.00 89.31 84 ILE A N 1
ATOM 635 C CA . ILE A 1 84 ? 9.268 0.577 -8.799 1.00 89.31 84 ILE A CA 1
ATOM 636 C C . ILE A 1 84 ? 9.331 2.111 -8.781 1.00 89.31 84 ILE A C 1
ATOM 638 O O . ILE A 1 84 ? 9.156 2.740 -7.733 1.00 89.31 84 ILE A O 1
ATOM 642 N N . SER A 1 85 ? 9.577 2.736 -9.937 1.00 89.38 85 SER A N 1
ATOM 643 C CA . SER A 1 85 ? 9.597 4.200 -10.025 1.00 89.38 85 SER A CA 1
ATOM 644 C C . SER A 1 85 ? 8.239 4.815 -9.655 1.00 89.38 85 SER A C 1
ATOM 646 O O . SER A 1 85 ? 7.186 4.317 -10.064 1.00 89.38 85 SER A O 1
ATOM 648 N N . GLY A 1 86 ? 8.255 5.944 -8.940 1.00 90.69 86 GLY A N 1
ATOM 649 C CA . GLY A 1 86 ? 7.019 6.627 -8.550 1.00 90.69 86 GLY A CA 1
ATOM 650 C C . GLY A 1 86 ? 6.172 7.083 -9.731 1.00 90.69 86 GLY A C 1
ATOM 651 O O . GLY A 1 86 ? 4.947 7.035 -9.666 1.00 90.69 86 GLY A O 1
ATOM 652 N N . LYS A 1 87 ? 6.805 7.440 -10.854 1.00 93.94 87 LYS A N 1
ATOM 653 C CA . LYS A 1 87 ? 6.091 7.780 -12.093 1.00 93.94 87 LYS A CA 1
ATOM 654 C C . LYS A 1 87 ? 5.260 6.599 -12.595 1.00 93.94 87 LYS A C 1
ATOM 656 O O . LYS A 1 87 ? 4.098 6.784 -12.944 1.00 93.94 87 LYS A O 1
ATOM 661 N N . SER A 1 88 ? 5.826 5.396 -12.577 1.00 92.75 88 SER A N 1
ATOM 662 C CA . SER A 1 88 ? 5.146 4.177 -13.027 1.00 92.75 88 SER A CA 1
ATOM 663 C C . SER A 1 88 ? 4.030 3.763 -12.070 1.00 92.75 88 SER A C 1
ATOM 665 O O . SER A 1 88 ? 2.931 3.454 -12.525 1.00 92.75 88 SER A O 1
ATOM 667 N N . THR A 1 89 ? 4.261 3.847 -10.754 1.00 93.69 89 THR A N 1
ATOM 668 C CA . THR A 1 89 ? 3.214 3.615 -9.743 1.00 93.69 89 THR A CA 1
ATOM 669 C C . THR A 1 89 ? 2.045 4.584 -9.911 1.00 93.69 89 THR A C 1
ATOM 671 O O . THR A 1 89 ? 0.892 4.160 -9.981 1.00 93.69 89 THR A O 1
ATOM 674 N N . LEU A 1 90 ? 2.325 5.885 -10.026 1.00 95.88 90 LEU A N 1
ATOM 675 C CA . LEU A 1 90 ? 1.294 6.903 -10.214 1.00 95.88 90 LEU A CA 1
ATOM 676 C C . LEU A 1 90 ? 0.500 6.668 -11.505 1.00 95.88 90 LEU A C 1
ATOM 678 O O . LEU A 1 90 ? -0.727 6.763 -11.502 1.00 95.88 90 LEU A O 1
ATOM 682 N N . HIS A 1 91 ? 1.189 6.348 -12.601 1.00 96.19 91 HIS A N 1
ATOM 683 C CA . HIS A 1 91 ? 0.555 6.099 -13.894 1.00 96.19 91 HIS A CA 1
ATOM 684 C C . HIS A 1 91 ? -0.361 4.872 -13.862 1.00 96.19 91 HIS A C 1
ATOM 686 O O . HIS A 1 91 ? -1.507 4.946 -14.305 1.00 96.19 91 HIS A O 1
ATOM 692 N N . ALA A 1 92 ? 0.086 3.777 -13.241 1.00 94.75 92 ALA A N 1
ATOM 693 C CA . ALA A 1 92 ? -0.732 2.581 -13.051 1.00 94.75 92 ALA A CA 1
ATOM 694 C C . ALA A 1 92 ? -2.001 2.874 -12.231 1.00 94.75 92 ALA A C 1
ATOM 696 O O . ALA A 1 92 ? -3.094 2.462 -12.623 1.00 94.75 92 ALA A O 1
ATOM 697 N N . LEU A 1 93 ? -1.881 3.640 -11.139 1.00 95.69 93 LEU A N 1
ATOM 698 C CA . LEU A 1 93 ? -3.026 4.060 -10.322 1.00 95.69 93 LEU A CA 1
ATOM 699 C C . LEU A 1 93 ? -4.013 4.929 -11.118 1.00 95.69 93 LEU A C 1
ATOM 701 O O . LEU A 1 93 ? -5.226 4.734 -11.015 1.00 95.69 93 LEU A O 1
ATOM 705 N N . LYS A 1 94 ? -3.517 5.859 -11.948 1.00 97.00 94 LYS A N 1
ATOM 706 C CA . LYS A 1 94 ? -4.360 6.700 -12.816 1.00 97.00 94 LYS A CA 1
ATOM 707 C C . LYS A 1 94 ? -5.159 5.862 -13.810 1.00 97.00 94 LYS A C 1
ATOM 709 O O . LYS A 1 94 ? -6.378 6.017 -13.878 1.00 97.00 94 LYS A O 1
ATOM 714 N N . LEU A 1 95 ? -4.498 4.969 -14.547 1.00 93.56 95 LEU A N 1
ATOM 715 C CA . LEU A 1 95 ? -5.158 4.118 -15.543 1.00 93.56 95 LEU A CA 1
ATOM 716 C C . LEU A 1 95 ? -6.165 3.158 -14.904 1.00 93.56 95 LEU A C 1
ATOM 718 O O . LEU A 1 95 ? -7.278 3.003 -15.409 1.00 93.56 95 LEU A O 1
ATOM 722 N N . ALA A 1 96 ? -5.808 2.551 -13.769 1.00 91.56 96 ALA A N 1
ATOM 723 C CA . ALA A 1 96 ? -6.709 1.684 -13.016 1.00 91.56 96 ALA A CA 1
ATOM 724 C C . ALA A 1 96 ? -7.998 2.424 -12.638 1.00 91.56 96 ALA A C 1
ATOM 726 O O . ALA A 1 96 ? -9.101 1.931 -12.883 1.00 91.56 96 ALA A O 1
ATOM 727 N N . ARG A 1 97 ? -7.869 3.653 -12.127 1.00 93.50 97 ARG A N 1
ATOM 728 C CA . ARG A 1 97 ? -9.015 4.471 -11.732 1.00 93.50 97 ARG A CA 1
ATOM 729 C C . ARG A 1 97 ? -9.849 4.943 -12.925 1.00 93.50 97 ARG A C 1
ATOM 731 O O . ARG A 1 97 ? -11.073 4.922 -12.843 1.00 93.50 97 ARG A O 1
ATOM 738 N N . GLN A 1 98 ? -9.221 5.301 -14.048 1.00 94.75 98 GLN A N 1
ATOM 739 C CA . GLN A 1 98 ? -9.928 5.619 -15.302 1.00 94.75 98 GLN A CA 1
ATOM 740 C C . GLN A 1 98 ? -10.768 4.438 -15.811 1.00 94.75 98 GLN A C 1
ATOM 742 O O . GLN A 1 98 ? -11.859 4.637 -16.338 1.00 94.75 98 GLN A O 1
ATOM 747 N N . LYS A 1 99 ? -10.293 3.205 -15.603 1.00 91.38 99 LYS A N 1
ATOM 748 C CA . LYS A 1 99 ? -11.015 1.961 -15.913 1.00 91.38 99 LYS A CA 1
ATOM 749 C C . LYS A 1 99 ? -12.018 1.536 -14.825 1.00 91.38 99 LYS A C 1
ATOM 751 O O . LYS A 1 99 ? -12.595 0.454 -14.926 1.00 91.38 99 LYS A O 1
ATOM 756 N N . GLY A 1 100 ? -12.216 2.340 -13.776 1.00 94.00 100 GLY A N 1
ATOM 757 C CA . GLY A 1 100 ? -13.113 2.022 -12.660 1.00 94.00 100 GLY A CA 1
ATOM 758 C C . GLY A 1 100 ? -12.677 0.799 -11.846 1.00 94.00 100 GLY A C 1
ATOM 759 O O . GLY A 1 100 ? -13.524 0.062 -11.342 1.00 94.00 100 GLY A O 1
ATOM 760 N N . ARG A 1 101 ? -11.368 0.522 -11.775 1.00 92.31 101 ARG A N 1
ATOM 761 C CA . ARG A 1 101 ? -10.810 -0.592 -10.993 1.00 92.31 101 ARG A CA 1
ATOM 762 C C . ARG A 1 101 ? -10.511 -0.154 -9.571 1.00 92.31 101 ARG A C 1
ATOM 764 O O . ARG A 1 101 ? -10.133 0.993 -9.353 1.00 92.31 101 ARG A O 1
ATOM 771 N N . MET A 1 102 ? -10.616 -1.100 -8.638 1.00 93.56 102 MET A N 1
ATOM 772 C CA . MET A 1 102 ? -10.235 -0.857 -7.254 1.00 93.56 102 MET A CA 1
ATOM 773 C C . MET A 1 102 ? -8.716 -0.709 -7.146 1.00 93.56 102 MET A C 1
ATOM 775 O O . MET A 1 102 ? -7.977 -1.551 -7.663 1.00 93.56 102 MET A O 1
ATOM 779 N N . THR A 1 103 ? -8.245 0.319 -6.454 1.00 95.25 103 THR A N 1
ATOM 780 C CA . THR A 1 103 ? -6.816 0.619 -6.303 1.00 95.25 103 THR A CA 1
ATOM 781 C C . THR A 1 103 ? -6.351 0.443 -4.863 1.00 95.25 103 THR A C 1
ATOM 783 O O . THR A 1 103 ? -6.953 0.940 -3.910 1.00 95.25 103 THR A O 1
ATOM 786 N N . ILE A 1 104 ? -5.236 -0.264 -4.695 1.00 96.75 104 ILE A N 1
ATOM 787 C CA . ILE A 1 104 ? -4.602 -0.483 -3.396 1.00 96.75 104 ILE A CA 1
ATOM 788 C C . ILE A 1 104 ? -3.152 -0.025 -3.482 1.00 96.75 104 ILE A C 1
ATOM 790 O O . ILE A 1 104 ? -2.392 -0.514 -4.318 1.00 96.75 104 ILE A O 1
ATOM 794 N N . LEU A 1 105 ? -2.746 0.861 -2.580 1.00 95.56 105 LEU A N 1
ATOM 795 C CA . LEU A 1 105 ? -1.347 1.210 -2.377 1.00 95.56 105 LEU A CA 1
ATOM 796 C C . LEU A 1 105 ? -0.851 0.595 -1.070 1.00 95.56 105 LEU A C 1
ATOM 798 O O . LEU A 1 105 ? -1.372 0.871 0.006 1.00 95.56 105 LEU A O 1
ATOM 802 N N . ASN A 1 106 ? 0.191 -0.220 -1.149 1.00 94.94 106 ASN A N 1
ATOM 803 C CA . ASN A 1 106 ? 0.997 -0.557 0.016 1.00 94.94 106 ASN A CA 1
ATOM 804 C C . ASN A 1 106 ? 2.271 0.308 -0.041 1.00 94.94 106 ASN A C 1
ATOM 806 O O . ASN A 1 106 ? 3.126 0.033 -0.884 1.00 94.94 106 ASN A O 1
ATOM 810 N N . PRO A 1 107 ? 2.402 1.367 0.783 1.00 90.06 107 PRO A N 1
ATOM 811 C CA . PRO A 1 107 ? 3.489 2.350 0.713 1.00 90.06 107 PRO A CA 1
ATOM 812 C C . PRO A 1 107 ? 4.807 1.812 1.312 1.00 90.06 107 PRO A C 1
ATOM 814 O O . PRO A 1 107 ? 5.437 2.445 2.161 1.00 90.06 107 PRO A O 1
ATOM 817 N N . ALA A 1 108 ? 5.209 0.632 0.842 1.00 85.31 108 ALA A N 1
ATOM 818 C CA . ALA A 1 108 ? 6.389 -0.118 1.232 1.00 85.31 108 ALA A CA 1
ATOM 819 C C . ALA A 1 108 ? 7.340 -0.266 0.027 1.00 85.31 108 ALA A C 1
ATOM 821 O O . ALA A 1 108 ? 6.873 -0.582 -1.072 1.00 85.31 108 ALA A O 1
ATOM 822 N N . PRO A 1 109 ? 8.662 -0.086 0.198 1.00 82.00 109 PRO A N 1
ATOM 823 C CA . PRO A 1 109 ? 9.313 0.539 1.350 1.00 82.00 109 PRO A CA 1
ATOM 824 C C . PRO A 1 109 ? 8.867 2.003 1.538 1.00 82.00 109 PRO A C 1
ATOM 826 O O . PRO A 1 109 ? 8.279 2.575 0.625 1.00 82.00 109 PRO A O 1
ATOM 829 N N . PRO A 1 110 ? 9.188 2.642 2.679 1.00 76.25 110 PRO A N 1
ATOM 830 C CA . PRO A 1 110 ? 8.830 4.034 2.924 1.00 76.25 110 PRO A CA 1
ATOM 831 C C . PRO A 1 110 ? 9.214 4.975 1.766 1.00 76.25 110 PRO A C 1
ATOM 833 O O . PRO A 1 110 ? 10.280 4.808 1.161 1.00 76.25 110 PRO A O 1
ATOM 836 N N . PRO A 1 111 ? 8.386 5.991 1.464 1.00 70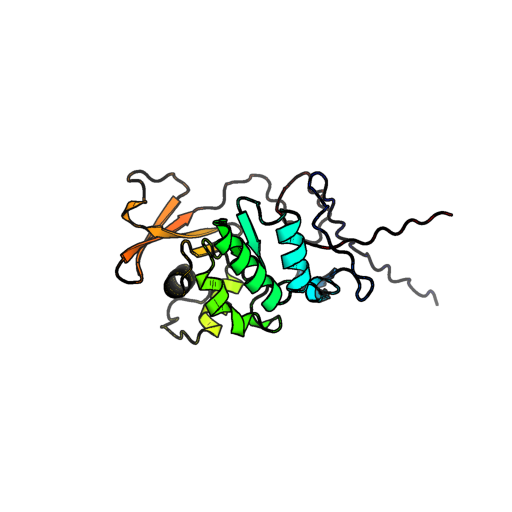.69 111 PRO A N 1
ATOM 837 C CA . PRO A 1 111 ? 8.493 6.802 0.246 1.00 70.69 111 PRO A CA 1
ATOM 838 C C . PRO A 1 111 ? 9.806 7.587 0.116 1.00 70.69 111 PRO A C 1
ATOM 840 O O . PRO A 1 111 ? 10.192 7.964 -0.987 1.00 70.69 111 PRO A O 1
ATOM 843 N N . ASN A 1 112 ? 10.518 7.812 1.220 1.00 71.31 112 ASN A N 1
ATOM 844 C CA . ASN A 1 112 ? 11.829 8.464 1.238 1.00 71.31 112 ASN A CA 1
ATOM 845 C C . ASN A 1 112 ? 12.979 7.567 0.735 1.00 71.31 112 ASN A C 1
ATOM 847 O O . ASN A 1 112 ? 14.086 8.061 0.534 1.00 71.31 112 ASN A O 1
ATOM 851 N N . LYS A 1 113 ? 12.747 6.263 0.530 1.00 68.44 113 LYS A N 1
ATOM 852 C CA . LYS A 1 113 ? 13.785 5.311 0.103 1.00 68.44 113 LYS A CA 1
ATOM 853 C C . LYS A 1 113 ? 13.936 5.181 -1.411 1.00 68.44 113 LYS A C 1
ATOM 855 O O . LYS A 1 113 ? 14.901 4.561 -1.853 1.00 68.44 113 LYS A O 1
ATOM 860 N N . ALA A 1 114 ? 13.019 5.739 -2.200 1.00 63.28 114 ALA A N 1
ATOM 861 C CA . ALA A 1 114 ? 13.033 5.621 -3.655 1.00 63.28 114 ALA A CA 1
ATOM 862 C C . ALA A 1 114 ? 12.724 6.966 -4.348 1.00 63.28 114 ALA A C 1
ATOM 864 O O . ALA A 1 114 ? 11.898 7.735 -3.849 1.00 63.28 114 ALA A O 1
ATOM 865 N N . PRO A 1 115 ? 13.363 7.272 -5.498 1.00 66.25 115 PRO A N 1
ATOM 866 C CA . PRO A 1 115 ? 13.195 8.556 -6.176 1.00 66.25 115 PRO A CA 1
ATOM 867 C C . PRO A 1 115 ? 11.745 8.822 -6.597 1.00 66.25 115 PRO A C 1
ATOM 869 O O . PRO A 1 115 ? 11.104 7.983 -7.230 1.00 66.25 115 PRO A O 1
ATOM 872 N N . GLY A 1 116 ? 11.246 10.017 -6.280 1.00 77.69 116 GLY A N 1
ATOM 873 C CA . GLY A 1 116 ? 9.933 10.506 -6.709 1.00 77.69 116 GLY A CA 1
ATOM 874 C C . GLY A 1 116 ? 8.734 9.982 -5.911 1.00 77.69 116 GLY A C 1
ATOM 875 O O . GLY A 1 116 ? 7.664 10.569 -6.016 1.00 77.69 116 GLY A O 1
ATOM 876 N N . ASN A 1 117 ? 8.877 8.944 -5.078 1.00 82.69 117 ASN A N 1
ATOM 877 C CA . ASN A 1 117 ? 7.741 8.409 -4.313 1.00 82.69 117 ASN A CA 1
ATOM 878 C C . ASN A 1 117 ? 7.229 9.405 -3.268 1.00 82.69 117 ASN A C 1
ATOM 880 O O . ASN A 1 117 ? 6.026 9.608 -3.176 1.00 82.69 117 ASN A O 1
ATOM 884 N N . ALA A 1 118 ? 8.117 10.073 -2.526 1.00 84.88 118 ALA A N 1
ATOM 885 C CA . ALA A 1 118 ? 7.714 11.093 -1.553 1.00 84.88 118 ALA A CA 1
ATOM 886 C C . ALA A 1 118 ? 7.030 12.311 -2.200 1.00 84.88 118 ALA A C 1
ATOM 888 O O . ALA A 1 118 ? 6.029 12.794 -1.681 1.00 84.88 118 ALA A O 1
ATOM 889 N N . GLU A 1 119 ? 7.540 12.776 -3.343 1.00 89.38 119 GLU A N 1
ATOM 890 C CA . GLU A 1 119 ? 6.990 13.925 -4.076 1.00 89.38 119 GLU A CA 1
ATOM 891 C C . GLU A 1 119 ? 5.612 13.618 -4.676 1.00 89.38 119 GLU A C 1
ATOM 893 O O . GLU A 1 119 ? 4.703 14.442 -4.612 1.00 89.38 119 GLU A O 1
ATOM 898 N N . LEU A 1 120 ? 5.440 12.415 -5.229 1.00 93.25 120 LEU A N 1
ATOM 899 C CA . LEU A 1 120 ? 4.211 12.007 -5.913 1.00 93.25 120 LEU A CA 1
ATOM 900 C C . LEU A 1 120 ? 3.165 11.391 -4.972 1.00 93.25 120 LEU A C 1
ATOM 902 O O . LEU A 1 120 ? 2.014 11.209 -5.377 1.00 93.25 120 LEU A O 1
ATOM 906 N N . LEU A 1 121 ? 3.529 11.087 -3.721 1.00 92.69 121 LEU A N 1
ATOM 907 C CA . LEU A 1 121 ? 2.646 10.461 -2.736 1.00 92.69 121 LEU A CA 1
ATOM 908 C C . LEU A 1 121 ? 1.294 11.187 -2.594 1.00 92.69 121 LEU A C 1
ATOM 910 O O . LEU A 1 121 ? 0.276 10.499 -2.660 1.00 92.69 121 LEU A O 1
ATOM 914 N N . PRO A 1 122 ? 1.213 12.530 -2.464 1.00 94.00 122 PRO A N 1
ATOM 915 C CA . PRO A 1 122 ? -0.079 13.207 -2.326 1.00 94.00 122 PRO A CA 1
ATOM 916 C C . PRO A 1 122 ? -1.020 12.986 -3.516 1.00 94.00 122 PRO A C 1
ATOM 918 O O . PRO A 1 122 ? -2.238 12.964 -3.347 1.00 94.00 122 PRO A O 1
ATOM 921 N N . GLU A 1 123 ? -0.481 12.828 -4.727 1.00 96.38 123 GLU A N 1
ATOM 922 C CA . GLU A 1 123 ? -1.283 12.527 -5.914 1.00 96.38 123 GLU A CA 1
ATOM 923 C C . GLU A 1 123 ? -1.709 11.055 -5.937 1.00 96.38 123 GLU A C 1
ATOM 925 O O . GLU A 1 123 ? -2.861 10.754 -6.241 1.00 96.38 123 GLU A O 1
ATOM 930 N N . MET A 1 124 ? -0.812 10.145 -5.549 1.00 96.06 124 MET A N 1
ATOM 931 C CA . MET A 1 124 ? -1.107 8.715 -5.447 1.00 96.06 124 MET A CA 1
ATOM 932 C C . MET A 1 124 ? -2.212 8.432 -4.425 1.00 96.06 124 MET A C 1
ATOM 934 O O . MET A 1 124 ? -3.137 7.683 -4.730 1.00 96.06 124 MET A O 1
ATOM 938 N N . LEU A 1 125 ? -2.162 9.050 -3.239 1.00 96.69 125 LEU A N 1
ATOM 939 C CA . LEU A 1 125 ? -3.142 8.823 -2.167 1.00 96.69 125 LEU A CA 1
ATOM 940 C C . LEU A 1 125 ? -4.572 9.164 -2.602 1.00 96.69 125 LEU A C 1
ATOM 942 O O . LEU A 1 125 ? -5.489 8.388 -2.344 1.00 96.69 125 LEU A O 1
ATOM 946 N N . LYS A 1 126 ? -4.755 10.249 -3.363 1.00 97.69 126 LYS A N 1
ATOM 947 C CA . LYS A 1 126 ? -6.059 10.654 -3.926 1.00 97.69 126 LYS A CA 1
ATOM 948 C C . LYS A 1 126 ? -6.648 9.642 -4.906 1.00 97.69 126 LYS A C 1
ATOM 950 O O . LYS A 1 126 ? -7.833 9.726 -5.230 1.00 97.69 126 LYS A O 1
ATOM 955 N N . LEU A 1 127 ? -5.824 8.738 -5.434 1.00 97.62 127 LEU A N 1
ATOM 956 C CA . LEU A 1 127 ? -6.222 7.708 -6.387 1.00 97.62 127 LEU A CA 1
ATOM 957 C C . LEU A 1 127 ? -6.517 6.364 -5.716 1.00 97.62 127 LEU A C 1
ATOM 959 O O . LEU A 1 127 ? -6.913 5.454 -6.436 1.00 97.62 127 LEU A O 1
ATOM 963 N N . CYS A 1 128 ? -6.319 6.225 -4.400 1.00 96.75 128 CYS A N 1
ATOM 964 C CA . CYS A 1 128 ? -6.370 4.948 -3.685 1.00 96.75 128 CYS A CA 1
ATOM 965 C C . CYS A 1 128 ? -7.717 4.696 -2.995 1.00 96.75 128 CYS A C 1
ATOM 967 O O . CYS A 1 128 ? -8.119 5.452 -2.107 1.00 96.75 128 CYS A O 1
ATOM 969 N N . ASP A 1 129 ? -8.354 3.565 -3.305 1.00 96.75 129 ASP A N 1
ATOM 970 C CA . ASP A 1 129 ? -9.447 3.040 -2.479 1.00 96.75 129 ASP A CA 1
ATOM 971 C C . ASP A 1 129 ? -8.922 2.529 -1.136 1.00 96.75 129 ASP A C 1
ATOM 973 O O . ASP A 1 129 ? -9.569 2.716 -0.109 1.00 96.75 129 ASP A O 1
ATOM 977 N N . TYR A 1 130 ? -7.736 1.918 -1.133 1.00 97.19 130 TYR A N 1
ATOM 978 C CA . TYR A 1 130 ? -7.065 1.440 0.073 1.00 97.19 130 TYR A CA 1
ATOM 979 C C . TYR A 1 130 ? -5.606 1.888 0.113 1.00 97.19 130 TYR A C 1
ATOM 981 O O . TYR A 1 130 ? -4.895 1.824 -0.891 1.00 97.19 130 TYR A O 1
ATOM 989 N N . CYS A 1 131 ? -5.144 2.278 1.299 1.00 97.00 131 CYS A N 1
ATOM 990 C CA . CYS A 1 131 ? -3.725 2.453 1.596 1.00 97.00 131 CYS A CA 1
ATOM 991 C C . CYS A 1 131 ? -3.383 1.646 2.849 1.00 97.00 131 CYS A C 1
ATOM 993 O O . CYS A 1 131 ? -4.056 1.811 3.868 1.00 97.00 131 CYS A O 1
ATOM 995 N N . CYS A 1 132 ? -2.379 0.769 2.754 1.00 95.44 132 CYS A N 1
ATOM 996 C CA . CYS A 1 132 ? -2.131 -0.285 3.744 1.00 95.44 132 CYS A CA 1
ATOM 997 C C . CYS A 1 132 ? -0.680 -0.313 4.272 1.00 95.44 132 CYS A C 1
ATOM 999 O O . CYS A 1 132 ? -0.018 -1.339 4.098 1.00 95.44 132 CYS A O 1
ATOM 1001 N N . PRO A 1 133 ? -0.149 0.762 4.887 1.00 93.94 133 PRO A N 1
ATOM 1002 C CA . PRO A 1 133 ? 1.151 0.706 5.557 1.00 93.94 133 PRO A CA 1
ATOM 1003 C C . PRO A 1 133 ? 1.196 -0.339 6.685 1.00 93.94 133 PRO A C 1
ATOM 1005 O O . PRO A 1 133 ? 0.185 -0.663 7.320 1.00 93.94 133 PRO A O 1
ATOM 1008 N N . ASN A 1 134 ? 2.392 -0.829 6.999 1.00 90.50 134 ASN A N 1
ATOM 1009 C CA . ASN A 1 134 ? 2.671 -1.443 8.301 1.00 90.50 134 ASN A CA 1
ATOM 1010 C C . ASN A 1 134 ? 2.959 -0.387 9.385 1.00 90.50 134 ASN A C 1
ATOM 1012 O O . ASN A 1 134 ? 3.035 0.809 9.109 1.00 90.50 134 ASN A O 1
ATOM 1016 N N . GLU A 1 135 ? 3.161 -0.835 10.626 1.00 88.31 135 GLU A N 1
ATOM 1017 C CA . GLU A 1 135 ? 3.498 0.017 11.779 1.00 88.31 135 GLU A CA 1
ATOM 1018 C C . GLU A 1 135 ? 4.662 0.982 11.497 1.00 88.31 135 GLU A C 1
ATOM 1020 O O . GLU A 1 135 ? 4.586 2.175 11.787 1.00 88.31 135 GLU A O 1
ATOM 1025 N N . THR A 1 136 ? 5.742 0.480 10.895 1.00 86.06 136 THR A N 1
ATOM 1026 C CA . THR A 1 136 ? 6.961 1.261 10.637 1.00 86.06 136 THR A CA 1
ATOM 1027 C C . THR A 1 136 ? 6.758 2.294 9.527 1.00 86.06 136 THR A C 1
ATOM 1029 O O . THR A 1 136 ? 7.284 3.405 9.608 1.00 86.06 136 THR A O 1
ATOM 1032 N N . GLU A 1 137 ? 6.001 1.950 8.488 1.00 88.75 137 GLU A N 1
ATOM 1033 C CA . GLU A 1 137 ? 5.651 2.849 7.386 1.00 88.75 137 GLU A CA 1
ATOM 1034 C C . GLU A 1 137 ? 4.653 3.917 7.828 1.00 88.75 137 GLU A C 1
ATOM 1036 O O . GLU A 1 137 ? 4.836 5.084 7.490 1.00 88.75 137 GLU A O 1
ATOM 1041 N N . ALA A 1 138 ? 3.656 3.553 8.639 1.00 90.75 138 ALA A N 1
ATOM 1042 C CA . ALA A 1 138 ? 2.669 4.479 9.185 1.00 90.75 138 ALA A CA 1
ATOM 1043 C C . ALA A 1 138 ? 3.345 5.607 9.976 1.00 90.75 138 ALA A C 1
ATOM 1045 O O . ALA A 1 138 ? 3.084 6.785 9.732 1.00 90.75 138 ALA A O 1
ATOM 1046 N N . LEU A 1 139 ? 4.289 5.253 10.858 1.00 88.25 139 LEU A N 1
ATOM 1047 C CA . LEU A 1 139 ? 5.076 6.220 11.629 1.00 88.25 139 LEU A CA 1
ATOM 1048 C C . LEU A 1 139 ? 5.950 7.115 10.739 1.00 88.25 139 LEU A C 1
ATOM 1050 O O . LEU A 1 139 ? 6.128 8.301 11.022 1.00 88.25 139 LEU A O 1
ATOM 1054 N N . GLN A 1 140 ? 6.494 6.577 9.647 1.00 86.00 140 GLN A N 1
ATOM 1055 C CA . GLN A 1 140 ? 7.308 7.360 8.716 1.00 86.00 140 GLN A CA 1
ATOM 1056 C C . GLN A 1 140 ? 6.477 8.305 7.851 1.00 86.00 140 GLN A C 1
ATOM 1058 O O . GLN A 1 140 ? 6.941 9.410 7.572 1.00 86.00 140 GLN A O 1
ATOM 1063 N N . LEU A 1 141 ? 5.265 7.908 7.455 1.00 87.31 141 LEU A N 1
ATOM 1064 C CA . LEU A 1 141 ? 4.341 8.754 6.699 1.00 87.31 141 LEU A CA 1
ATOM 1065 C C . LEU A 1 141 ? 3.963 10.003 7.502 1.00 87.31 141 LEU A C 1
ATOM 1067 O O . LEU A 1 141 ? 4.160 11.112 7.010 1.00 87.31 141 LEU A O 1
ATOM 1071 N N . ILE A 1 142 ? 3.532 9.834 8.757 1.00 84.38 142 ILE A N 1
ATOM 1072 C CA . ILE A 1 142 ? 3.161 10.963 9.630 1.00 84.38 142 ILE A CA 1
ATOM 1073 C C . ILE A 1 142 ? 4.371 11.855 9.950 1.00 84.38 142 ILE A C 1
ATOM 1075 O O . ILE A 1 142 ? 4.282 13.078 9.873 1.00 84.38 142 ILE A O 1
ATOM 1079 N N . SER A 1 143 ? 5.543 11.253 10.196 1.00 81.25 143 SER A N 1
ATOM 1080 C CA . SER A 1 143 ? 6.774 12.006 10.479 1.00 81.25 143 SER A CA 1
ATOM 1081 C C . SER A 1 143 ? 7.225 12.836 9.275 1.00 81.25 143 SER A C 1
ATOM 1083 O O . SER A 1 143 ? 7.662 13.976 9.427 1.00 81.25 143 SER A O 1
ATOM 1085 N N . SER A 1 144 ? 7.118 12.273 8.068 1.00 72.00 144 SER A N 1
ATOM 1086 C CA . SER A 1 144 ? 7.517 12.943 6.823 1.00 72.00 144 SER A CA 1
ATOM 1087 C C . SER A 1 144 ? 6.545 14.051 6.420 1.00 72.00 144 SER A C 1
ATOM 1089 O O . SER A 1 144 ? 6.950 14.995 5.747 1.00 72.00 144 SER A O 1
ATOM 1091 N N . ALA A 1 145 ? 5.284 13.966 6.849 1.00 68.94 145 ALA A N 1
ATOM 1092 C CA . ALA A 1 145 ? 4.278 14.998 6.622 1.00 68.94 145 ALA A CA 1
ATOM 1093 C C . ALA A 1 145 ? 4.470 16.247 7.504 1.00 68.94 145 ALA A C 1
ATOM 1095 O O . ALA A 1 145 ? 3.757 17.231 7.329 1.00 68.94 145 ALA A O 1
ATOM 1096 N N . GLY A 1 146 ? 5.423 16.230 8.446 1.00 64.06 146 GLY A N 1
ATOM 1097 C CA . GLY A 1 146 ? 5.642 17.340 9.375 1.00 64.06 146 GLY A CA 1
ATOM 1098 C C . GLY A 1 146 ? 4.534 17.490 10.421 1.00 64.06 146 GLY A C 1
ATOM 1099 O O . GLY A 1 146 ? 4.491 18.511 11.110 1.00 64.06 146 GLY A O 1
ATO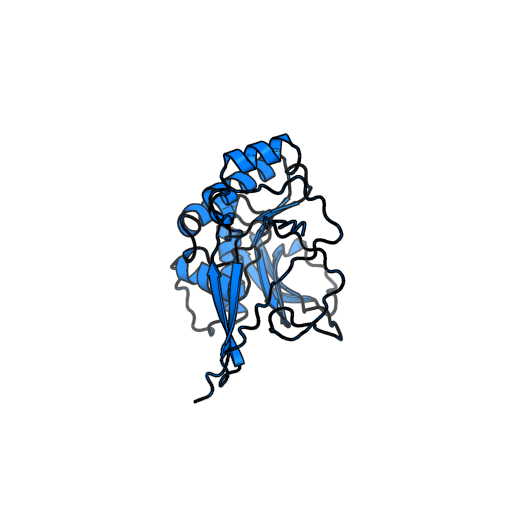M 1100 N N . ASP A 1 147 ? 3.666 16.485 10.558 1.00 61.25 147 ASP A N 1
ATOM 1101 C CA . ASP A 1 147 ? 2.583 16.470 11.533 1.00 61.25 147 ASP A CA 1
ATOM 1102 C C . ASP A 1 147 ? 3.162 16.139 12.917 1.00 61.25 147 ASP A C 1
ATOM 1104 O O . ASP A 1 147 ? 3.357 14.985 13.298 1.00 61.25 147 ASP A O 1
ATOM 1108 N N . LYS A 1 148 ? 3.559 17.191 13.642 1.00 53.31 148 LYS A N 1
ATOM 1109 C CA . LYS A 1 148 ? 4.109 17.117 15.005 1.00 53.31 148 LYS A CA 1
ATOM 1110 C C . LYS A 1 148 ? 3.015 17.168 16.073 1.00 53.31 148 LYS A C 1
ATOM 1112 O O . LYS A 1 148 ? 3.284 17.639 17.179 1.00 53.31 148 LYS A O 1
ATOM 1117 N N . ASN A 1 149 ? 1.787 16.760 15.755 1.00 49.94 149 ASN A N 1
ATOM 1118 C CA . ASN A 1 149 ? 0.734 16.708 16.758 1.00 49.94 149 ASN A CA 1
ATOM 1119 C C . ASN A 1 149 ? 1.139 15.754 17.897 1.00 49.94 149 ASN A C 1
ATOM 1121 O O . ASN A 1 149 ? 1.292 14.551 17.707 1.00 49.94 149 ASN A O 1
ATOM 1125 N N . ASP A 1 150 ? 1.381 16.375 19.053 1.00 44.72 150 ASP A N 1
ATOM 1126 C CA . ASP A 1 150 ? 1.549 15.861 20.413 1.00 44.72 150 ASP A CA 1
ATOM 1127 C C . ASP A 1 150 ? 1.714 14.332 20.554 1.00 44.72 150 ASP A C 1
ATOM 1129 O O . ASP A 1 150 ? 0.804 13.606 20.955 1.00 44.72 150 ASP A O 1
ATOM 1133 N N . THR A 1 151 ? 2.917 13.818 20.277 1.00 47.78 151 THR A N 1
ATOM 1134 C CA . THR A 1 151 ? 3.319 12.460 20.679 1.00 47.78 151 THR A CA 1
ATOM 1135 C C . THR A 1 151 ? 3.687 12.429 22.166 1.00 47.78 151 THR A C 1
ATOM 1137 O O . THR A 1 151 ? 4.802 12.064 22.537 1.00 47.78 151 THR A O 1
ATOM 1140 N N . SER A 1 152 ? 2.771 12.846 23.038 1.00 43.16 152 SER A N 1
ATOM 1141 C CA . SER A 1 152 ? 2.786 12.448 24.452 1.00 43.16 152 SER A CA 1
ATOM 1142 C C . SER A 1 152 ? 2.351 10.981 24.612 1.00 43.16 152 SER A C 1
ATOM 1144 O O . SER A 1 152 ? 2.741 10.317 25.573 1.00 43.16 152 SER A O 1
ATOM 1146 N N . ALA A 1 153 ? 1.632 10.433 23.624 1.00 46.91 153 ALA A N 1
ATOM 1147 C CA . ALA A 1 153 ? 1.419 8.999 23.447 1.00 46.91 153 ALA A CA 1
ATOM 1148 C C . ALA A 1 153 ? 2.643 8.370 22.755 1.00 46.91 153 ALA A C 1
ATOM 1150 O O . ALA A 1 153 ? 3.056 8.808 21.682 1.00 46.91 153 ALA A O 1
ATOM 1151 N N . GLY A 1 154 ? 3.246 7.353 23.374 1.00 53.09 154 GLY A N 1
ATOM 1152 C CA . GLY A 1 154 ? 4.469 6.714 22.881 1.00 53.09 154 GLY A CA 1
ATOM 1153 C C . GLY A 1 154 ? 4.399 6.288 21.406 1.00 53.09 154 GLY A C 1
ATOM 1154 O O . GLY A 1 154 ? 3.364 5.825 20.919 1.00 53.09 154 GLY A O 1
ATOM 1155 N N . ILE A 1 155 ? 5.529 6.435 20.706 1.00 60.12 155 ILE A N 1
ATOM 1156 C CA . ILE A 1 155 ? 5.735 5.973 19.326 1.00 60.12 155 ILE A CA 1
ATOM 1157 C C . ILE A 1 155 ? 5.387 4.477 19.237 1.00 60.12 155 ILE A C 1
ATOM 1159 O O . ILE A 1 155 ? 5.877 3.680 20.035 1.00 60.12 155 ILE A O 1
ATOM 1163 N N . GLY A 1 156 ? 4.557 4.098 18.260 1.00 65.94 156 GLY A N 1
ATOM 1164 C CA . GLY A 1 156 ? 4.113 2.706 18.073 1.00 65.94 156 GLY A CA 1
ATOM 1165 C C . GLY A 1 156 ? 2.892 2.315 18.913 1.00 65.94 156 GLY A C 1
ATOM 1166 O O . GLY A 1 156 ? 2.699 1.139 19.227 1.00 65.94 156 GLY A O 1
ATOM 1167 N N . SER A 1 157 ? 2.079 3.297 19.307 1.00 81.31 157 SER A N 1
ATOM 1168 C CA . SER A 1 157 ? 0.796 3.082 19.976 1.00 81.31 157 SER A CA 1
ATOM 1169 C C . SER A 1 157 ? -0.378 3.124 18.993 1.00 81.31 157 SER A C 1
ATOM 1171 O O . SER A 1 157 ? -0.280 3.629 17.872 1.00 81.31 157 SER A O 1
ATOM 1173 N N . ILE A 1 158 ? -1.530 2.630 19.452 1.00 83.62 158 ILE A N 1
ATOM 1174 C CA . ILE A 1 158 ? -2.797 2.697 18.718 1.00 83.62 158 ILE A CA 1
ATOM 1175 C C . ILE A 1 158 ? -3.187 4.135 18.342 1.00 83.62 158 ILE A C 1
ATOM 1177 O O . ILE A 1 158 ? -3.822 4.357 17.310 1.00 83.62 158 ILE A O 1
ATOM 1181 N N . ASP A 1 159 ? -2.767 5.118 19.142 1.00 85.50 159 ASP A N 1
ATOM 1182 C CA . ASP A 1 159 ? -3.008 6.536 18.888 1.00 85.50 159 ASP A CA 1
ATOM 1183 C C . ASP A 1 159 ? -2.192 7.036 17.695 1.00 85.50 159 ASP A C 1
ATOM 1185 O O . ASP A 1 159 ? -2.743 7.704 16.819 1.00 85.50 159 ASP A O 1
ATOM 1189 N N . SER A 1 160 ? -0.919 6.636 17.586 1.00 86.88 160 SER A N 1
ATOM 1190 C CA . SER A 1 160 ? -0.093 6.954 16.413 1.00 86.88 160 SER A CA 1
ATOM 1191 C C . SER A 1 160 ? -0.695 6.376 15.127 1.00 86.88 160 SER A C 1
ATOM 1193 O O . SER A 1 160 ? -0.721 7.042 14.091 1.00 86.88 160 SER A O 1
ATOM 1195 N N . TYR A 1 161 ? -1.221 5.149 15.184 1.00 92.19 161 TYR A N 1
ATOM 1196 C CA . TYR A 1 161 ? -1.866 4.520 14.029 1.00 92.19 161 TYR A CA 1
ATOM 1197 C C . TYR A 1 161 ? -3.204 5.182 13.695 1.00 92.19 161 TYR A C 1
ATOM 1199 O O . TYR A 1 161 ? -3.478 5.429 12.524 1.00 92.19 161 TYR A O 1
ATOM 1207 N N . SER A 1 162 ? -3.996 5.554 14.704 1.00 92.56 162 SER A N 1
ATOM 1208 C CA . SER A 1 162 ? -5.235 6.324 14.527 1.00 92.56 162 SER A CA 1
ATOM 1209 C C . SER A 1 162 ? -4.975 7.662 13.834 1.00 92.56 162 SER A C 1
ATOM 1211 O O . SER A 1 162 ? -5.704 8.035 12.919 1.00 92.56 162 SER A O 1
ATOM 1213 N N . HIS A 1 163 ? -3.905 8.357 14.222 1.00 91.06 163 HIS A N 1
ATOM 1214 C CA . HIS A 1 163 ? -3.487 9.599 13.583 1.00 91.06 163 HIS A CA 1
ATOM 1215 C C . HIS A 1 163 ? -3.092 9.381 12.112 1.00 91.06 163 HIS A C 1
ATOM 1217 O O . HIS A 1 163 ? -3.582 10.090 11.237 1.00 91.06 163 HIS A O 1
ATOM 1223 N N . CYS A 1 164 ? -2.304 8.341 11.811 1.00 93.88 164 CYS A N 1
ATOM 1224 C CA . CYS A 1 164 ? -1.969 7.977 10.429 1.00 93.88 164 CYS A CA 1
ATOM 1225 C C . CYS A 1 164 ? -3.216 7.660 9.583 1.00 93.88 164 CYS A C 1
ATOM 1227 O O . CYS A 1 164 ? -3.322 8.117 8.446 1.00 93.88 164 CYS A O 1
ATOM 1229 N N . LEU A 1 165 ? -4.184 6.924 10.138 1.00 96.19 165 LEU A N 1
ATOM 1230 C CA . LEU A 1 165 ? -5.450 6.620 9.468 1.00 96.19 165 LEU A CA 1
ATOM 1231 C C . LEU A 1 165 ? -6.233 7.891 9.109 1.00 96.19 165 LEU A C 1
ATOM 1233 O O . LEU A 1 165 ? -6.725 8.008 7.985 1.00 96.19 165 LEU A O 1
ATOM 1237 N N . CYS A 1 166 ? -6.341 8.841 10.043 1.00 94.62 166 CYS A N 1
ATOM 1238 C CA . CYS A 1 166 ? -6.986 10.131 9.794 1.00 94.62 166 CYS A CA 1
ATOM 1239 C C . CYS A 1 166 ? -6.247 10.915 8.707 1.00 94.62 166 CYS A C 1
ATOM 1241 O O . CYS A 1 166 ? -6.870 11.307 7.723 1.00 94.62 166 CYS A O 1
ATOM 1243 N N . TRP A 1 167 ? -4.924 11.040 8.832 1.00 94.81 167 TRP A N 1
ATOM 1244 C CA . TRP A 1 167 ? -4.083 11.734 7.861 1.00 94.81 167 TRP A CA 1
ATOM 1245 C C . TRP A 1 167 ? -4.252 11.155 6.448 1.00 94.81 167 TRP A C 1
ATOM 1247 O O . TRP A 1 167 ? -4.507 11.892 5.498 1.00 94.81 167 TRP A O 1
ATOM 1257 N N . LEU A 1 168 ? -4.205 9.828 6.290 1.00 96.12 168 LEU A N 1
ATOM 1258 C CA . LEU A 1 168 ? -4.410 9.171 4.993 1.00 96.12 168 LEU A CA 1
ATOM 1259 C C . LEU A 1 168 ? -5.786 9.495 4.390 1.00 96.12 168 LEU A C 1
ATOM 1261 O O . LEU A 1 168 ? -5.886 9.768 3.192 1.00 96.12 168 LEU A O 1
ATOM 1265 N N . ALA A 1 169 ? -6.841 9.487 5.207 1.00 96.31 169 ALA A N 1
ATOM 1266 C CA . ALA A 1 169 ? -8.188 9.826 4.757 1.00 96.31 169 ALA A CA 1
ATOM 1267 C C . ALA A 1 169 ? -8.337 11.309 4.375 1.00 96.31 169 ALA A C 1
ATOM 1269 O O . ALA A 1 169 ? -8.997 11.623 3.383 1.00 96.31 169 ALA A O 1
ATOM 1270 N N . GLU A 1 170 ? -7.701 12.223 5.107 1.00 95.06 170 GLU A N 1
ATOM 1271 C CA . GLU A 1 170 ? -7.644 13.655 4.768 1.00 95.06 170 GLU A CA 1
ATOM 1272 C C . GLU A 1 170 ? -6.915 13.898 3.440 1.00 95.06 170 GLU A C 1
ATOM 1274 O O . GLU A 1 170 ? -7.281 14.793 2.680 1.00 95.06 170 GLU A O 1
ATOM 1279 N N . HIS A 1 171 ? -5.955 13.033 3.104 1.00 94.69 171 HIS A N 1
ATOM 1280 C CA . HIS A 1 171 ? -5.205 13.069 1.847 1.00 94.69 171 HIS A CA 1
ATOM 1281 C C . HIS A 1 171 ? -5.866 12.276 0.705 1.00 94.69 171 HIS A C 1
ATOM 1283 O O . HIS A 1 171 ? -5.288 12.143 -0.376 1.00 94.69 171 HIS A O 1
ATOM 1289 N N . GLY A 1 172 ? -7.100 11.804 0.904 1.00 95.69 172 GLY A N 1
ATOM 1290 C CA . GLY A 1 172 ? -7.957 11.273 -0.157 1.00 95.69 172 GLY A CA 1
ATOM 1291 C C . GLY A 1 172 ? -8.047 9.752 -0.245 1.00 95.69 172 GLY A C 1
ATOM 1292 O O . GLY A 1 172 ? -8.718 9.262 -1.151 1.00 95.69 172 GLY A O 1
ATOM 1293 N N . VAL A 1 173 ? -7.435 9.005 0.680 1.00 97.31 173 VAL A N 1
ATOM 1294 C CA . VAL A 1 173 ? -7.618 7.548 0.754 1.00 97.31 173 VAL A CA 1
ATOM 1295 C C . VAL A 1 173 ? -9.027 7.228 1.252 1.00 97.31 173 VAL A C 1
ATOM 1297 O O . VAL A 1 173 ? -9.448 7.717 2.301 1.00 97.31 173 VAL A O 1
ATOM 1300 N N . VAL A 1 174 ? -9.752 6.364 0.537 1.00 95.81 174 VAL A N 1
ATOM 1301 C CA . VAL A 1 174 ? -11.132 6.008 0.914 1.00 95.81 174 VAL A CA 1
ATOM 1302 C C . VAL A 1 174 ? -11.157 5.145 2.182 1.00 95.81 174 VAL A C 1
ATOM 1304 O O . VAL A 1 174 ? -11.863 5.470 3.140 1.00 95.81 174 VAL A O 1
ATOM 1307 N N . ASN A 1 175 ? -10.348 4.082 2.207 1.00 95.75 175 ASN A N 1
ATOM 1308 C CA . ASN A 1 175 ? -10.284 3.085 3.276 1.00 95.75 175 ASN A CA 1
ATOM 1309 C C . ASN A 1 175 ? -8.829 2.885 3.756 1.00 95.75 175 ASN A C 1
ATOM 1311 O O . ASN A 1 175 ? -8.141 1.962 3.306 1.00 95.75 175 ASN A O 1
ATOM 1315 N N . PRO A 1 176 ? -8.309 3.751 4.641 1.00 96.94 176 PRO A N 1
ATOM 1316 C CA . PRO A 1 176 ? -6.965 3.586 5.182 1.00 96.94 176 PRO A CA 1
ATOM 1317 C C . PRO A 1 176 ? -6.914 2.449 6.214 1.00 96.94 176 PRO A C 1
ATOM 1319 O O . PRO A 1 176 ? -7.851 2.253 6.996 1.00 96.94 176 PRO A O 1
ATOM 1322 N N . ILE A 1 177 ? -5.802 1.709 6.210 1.00 96.88 177 ILE A N 1
ATOM 1323 C CA . ILE A 1 177 ? -5.531 0.561 7.084 1.00 96.88 177 ILE A CA 1
ATOM 1324 C C . ILE A 1 177 ? -4.079 0.636 7.573 1.00 96.88 177 ILE A C 1
ATOM 1326 O O . ILE A 1 177 ? -3.186 0.949 6.797 1.00 96.88 177 ILE A O 1
ATOM 1330 N N . VAL A 1 178 ? -3.819 0.284 8.831 1.00 95.56 178 VAL A N 1
ATOM 1331 C CA . VAL A 1 178 ? -2.466 0.029 9.348 1.00 95.56 178 VAL A CA 1
ATOM 1332 C C . VAL A 1 178 ? -2.374 -1.428 9.785 1.00 95.56 178 VAL A C 1
ATOM 1334 O O . VAL A 1 178 ? -3.155 -1.885 10.619 1.00 95.56 178 VAL A O 1
ATOM 1337 N N . THR A 1 179 ? -1.417 -2.165 9.227 1.00 93.12 179 THR A N 1
ATOM 1338 C CA . THR A 1 179 ? -1.158 -3.565 9.598 1.00 93.12 179 THR A CA 1
ATOM 1339 C C . THR A 1 179 ? -0.156 -3.653 10.750 1.00 93.12 179 THR A C 1
ATOM 1341 O O . THR A 1 179 ? 0.827 -2.917 10.779 1.00 93.12 179 THR A O 1
ATOM 1344 N N . MET A 1 180 ? -0.404 -4.560 11.700 1.00 90.12 180 MET A N 1
ATOM 1345 C CA . MET A 1 180 ? 0.324 -4.697 12.974 1.00 90.12 180 MET A CA 1
ATOM 1346 C C . MET A 1 180 ? 0.795 -6.139 13.236 1.00 90.12 180 MET A C 1
ATOM 1348 O O . MET A 1 180 ? 0.847 -6.609 14.377 1.00 90.12 180 MET A O 1
ATOM 1352 N N . GLY A 1 181 ? 1.087 -6.889 12.168 1.00 84.12 181 GLY A N 1
ATOM 1353 C CA . GLY A 1 181 ? 1.579 -8.265 12.255 1.00 84.12 181 GLY A CA 1
ATOM 1354 C C . GLY A 1 181 ? 0.650 -9.178 13.063 1.00 84.12 181 GLY A C 1
ATOM 1355 O O . GLY A 1 181 ? -0.521 -9.346 12.727 1.00 84.12 181 GLY A O 1
ATOM 1356 N N . SER A 1 182 ? 1.167 -9.765 14.147 1.00 82.44 182 SER A N 1
ATOM 1357 C CA . SER A 1 182 ? 0.405 -10.661 15.032 1.00 82.44 182 SER A CA 1
ATOM 1358 C C . SER A 1 182 ? -0.703 -9.967 15.825 1.00 82.44 182 SER A C 1
ATOM 1360 O O . SER A 1 182 ? -1.582 -10.648 16.343 1.00 82.44 182 SER A O 1
ATOM 1362 N N . LYS A 1 183 ? -0.691 -8.631 15.908 1.00 85.50 183 LYS A N 1
ATOM 1363 C CA . LYS A 1 183 ? -1.769 -7.844 16.521 1.00 85.50 183 LYS A CA 1
ATOM 1364 C C . LYS A 1 183 ? -2.907 -7.549 15.540 1.00 85.50 183 LYS A C 1
ATOM 1366 O O . LYS A 1 183 ? -3.859 -6.879 15.912 1.00 85.50 183 LYS A O 1
ATOM 1371 N N . GLY A 1 184 ? -2.819 -8.017 14.295 1.00 91.19 184 GLY A N 1
ATOM 1372 C CA . GLY A 1 184 ? -3.854 -7.821 13.284 1.00 91.19 184 GLY A CA 1
ATOM 1373 C C . GLY A 1 184 ? -3.719 -6.485 12.566 1.00 91.19 184 GLY A C 1
ATOM 1374 O O . GLY A 1 184 ? -2.647 -6.173 12.046 1.00 91.19 184 GLY A O 1
ATOM 1375 N N . LEU A 1 185 ? -4.799 -5.711 12.486 1.00 94.69 185 LEU A N 1
ATOM 1376 C CA . LEU A 1 185 ? -4.824 -4.421 11.792 1.00 94.69 185 LEU A CA 1
ATOM 1377 C C . LEU A 1 185 ? -5.771 -3.428 12.452 1.00 94.69 185 LEU A C 1
ATOM 1379 O O . LEU A 1 185 ? -6.733 -3.816 13.108 1.00 94.69 185 LEU A O 1
ATOM 1383 N N . VAL A 1 186 ? -5.533 -2.143 12.214 1.00 96.00 186 VAL A N 1
ATOM 1384 C CA . VAL A 1 186 ? -6.513 -1.091 12.482 1.00 96.00 186 VAL A CA 1
ATOM 1385 C C . VAL A 1 186 ? -6.952 -0.418 11.200 1.00 96.00 186 VAL A C 1
ATOM 1387 O O . VAL A 1 186 ? -6.160 -0.243 10.278 1.00 96.00 186 VAL A O 1
ATOM 1390 N N . ALA A 1 187 ? -8.221 -0.044 11.135 1.00 96.81 187 ALA A N 1
ATOM 1391 C CA . ALA A 1 187 ? -8.821 0.573 9.964 1.00 96.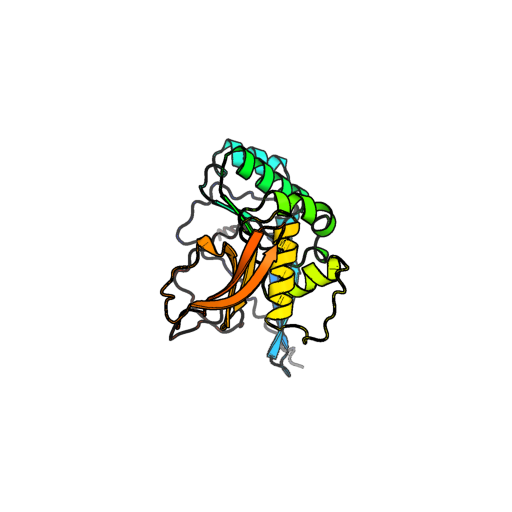81 187 ALA A CA 1
ATOM 1392 C C . ALA A 1 187 ? -9.749 1.713 10.366 1.00 96.81 187 ALA A C 1
ATOM 1394 O O . ALA A 1 187 ? -10.328 1.717 11.455 1.00 96.81 187 ALA A O 1
ATOM 1395 N N . LEU A 1 188 ? -9.915 2.667 9.456 1.00 95.75 188 LEU A N 1
ATOM 1396 C CA . LEU A 1 188 ? -10.903 3.724 9.600 1.00 95.75 188 LEU A CA 1
ATOM 1397 C C . LEU A 1 188 ? -12.200 3.310 8.903 1.00 95.75 188 LEU A C 1
ATOM 1399 O O . LEU A 1 188 ? -12.223 3.132 7.687 1.00 95.75 188 LEU A O 1
ATOM 1403 N N . ALA A 1 189 ? -13.288 3.203 9.658 1.00 93.25 189 ALA A N 1
ATOM 1404 C CA . ALA A 1 189 ? -14.595 2.807 9.144 1.00 93.25 189 ALA A CA 1
ATOM 1405 C C . ALA A 1 189 ? -15.649 3.889 9.399 1.00 93.25 189 ALA A C 1
ATOM 1407 O O . ALA A 1 189 ? -15.611 4.605 10.405 1.00 93.25 189 ALA A O 1
ATOM 1408 N N . ALA A 1 190 ? -16.618 4.018 8.490 1.00 91.94 190 ALA A N 1
ATOM 1409 C CA . ALA A 1 190 ? -17.773 4.877 8.718 1.00 91.94 190 ALA A CA 1
ATOM 1410 C C . ALA A 1 190 ? -18.586 4.339 9.901 1.00 91.94 190 ALA A C 1
ATOM 1412 O O . ALA A 1 190 ? -18.892 3.149 9.958 1.00 91.94 190 ALA A O 1
ATOM 1413 N N . LYS A 1 191 ? -18.970 5.218 10.834 1.00 88.06 191 LYS A N 1
ATOM 1414 C CA . LYS A 1 191 ? -19.689 4.799 12.046 1.00 88.06 191 LYS A CA 1
ATOM 1415 C C . LYS A 1 191 ? -21.029 4.126 11.727 1.00 88.06 191 LYS A C 1
ATOM 1417 O O . LYS A 1 191 ? -21.439 3.210 12.427 1.00 88.06 191 LYS A O 1
ATOM 1422 N N . SER A 1 192 ? -21.683 4.544 10.644 1.00 89.06 192 SER A N 1
ATOM 1423 C CA . SER A 1 192 ? -22.922 3.944 10.136 1.00 89.06 192 SER A CA 1
ATOM 1424 C C . SER A 1 192 ? -22.746 2.538 9.554 1.00 89.06 192 SER A C 1
ATOM 1426 O O . SER A 1 192 ? -23.735 1.831 9.389 1.00 89.06 192 SER A O 1
ATOM 1428 N N . SER A 1 193 ? -21.518 2.132 9.228 1.00 87.88 193 SER A N 1
ATOM 1429 C CA . SER A 1 193 ? -21.209 0.816 8.661 1.00 87.88 193 SER A CA 1
ATOM 1430 C C . SER A 1 193 ? -20.801 -0.209 9.719 1.00 87.88 193 SER A C 1
ATOM 1432 O O . SER A 1 193 ? -20.571 -1.366 9.378 1.00 87.88 193 SER A O 1
ATOM 1434 N N . ILE A 1 194 ? -20.704 0.196 10.989 1.00 88.31 194 ILE A N 1
ATOM 1435 C CA . ILE A 1 194 ? -20.368 -0.705 12.089 1.00 88.31 194 ILE A CA 1
ATOM 1436 C C . ILE A 1 194 ? -21.609 -1.501 12.505 1.00 88.31 194 ILE A C 1
ATOM 1438 O O . ILE A 1 194 ? -22.616 -0.897 12.884 1.00 88.31 194 ILE A O 1
ATOM 1442 N N . PRO A 1 195 ? -21.561 -2.845 12.466 1.00 87.00 195 PRO A N 1
ATOM 1443 C CA . PRO A 1 195 ? -22.649 -3.672 12.968 1.00 87.00 195 PRO A CA 1
ATOM 1444 C C . PRO A 1 195 ? -22.882 -3.447 14.464 1.00 87.00 195 PRO A C 1
ATOM 1446 O O . PRO A 1 195 ? -21.931 -3.294 15.227 1.00 87.00 195 PRO A O 1
ATOM 1449 N N . VAL A 1 196 ? -24.145 -3.512 14.899 1.00 85.81 196 VAL A N 1
ATOM 1450 C CA . VAL A 1 196 ? -24.510 -3.425 16.328 1.00 85.81 196 VAL A CA 1
ATOM 1451 C C . VAL A 1 196 ? -23.840 -4.541 17.138 1.00 85.81 196 VAL A C 1
ATOM 1453 O O . VAL A 1 196 ? -23.363 -4.305 18.243 1.00 85.81 196 VAL A O 1
ATOM 1456 N N . ASN A 1 197 ? -23.774 -5.744 16.563 1.00 89.44 197 ASN A N 1
ATOM 1457 C CA . ASN A 1 197 ? -23.131 -6.904 17.168 1.00 89.44 197 ASN A CA 1
ATOM 1458 C C . ASN A 1 197 ? -21.814 -7.184 16.447 1.00 89.44 197 ASN A C 1
ATOM 1460 O O . ASN A 1 197 ? -21.809 -7.706 15.329 1.00 89.44 197 ASN A O 1
ATOM 1464 N N . LEU A 1 198 ? -20.705 -6.833 17.092 1.00 88.06 198 LEU A N 1
ATOM 1465 C CA . LEU A 1 198 ? -19.371 -7.131 16.587 1.00 88.06 198 LEU A CA 1
ATOM 1466 C C . LEU A 1 198 ? -19.019 -8.600 16.813 1.00 88.06 198 LEU A C 1
ATOM 1468 O O . LEU A 1 198 ? -19.412 -9.222 17.802 1.00 88.06 198 LEU A O 1
ATOM 1472 N N . THR A 1 199 ? -18.241 -9.155 15.890 1.00 88.25 199 THR A N 1
ATOM 1473 C CA . THR A 1 199 ? -17.576 -10.440 16.105 1.00 88.25 199 THR A CA 1
ATOM 1474 C C . THR A 1 199 ? -16.499 -10.297 17.175 1.00 88.25 199 THR A C 1
ATOM 1476 O O . THR A 1 199 ? -15.906 -9.233 17.307 1.00 88.25 199 THR A O 1
ATOM 1479 N N . LYS A 1 200 ? -16.182 -11.389 17.878 1.00 88.88 200 LYS A N 1
ATOM 1480 C CA . LYS A 1 200 ? -15.188 -11.414 18.968 1.00 88.88 200 LYS A CA 1
ATOM 1481 C C . LYS A 1 200 ? -13.805 -10.841 18.609 1.00 88.88 200 LYS A C 1
ATOM 1483 O O . LYS A 1 200 ? -13.137 -10.331 19.492 1.00 88.88 200 LYS A O 1
ATOM 1488 N N . ASP A 1 201 ? -13.412 -10.928 17.338 1.00 90.56 201 ASP A N 1
ATOM 1489 C CA . ASP A 1 201 ? -12.091 -10.523 16.839 1.00 90.56 201 ASP A CA 1
ATOM 1490 C C . ASP A 1 201 ? -12.092 -9.069 16.318 1.00 90.56 201 ASP A C 1
ATOM 1492 O O . ASP A 1 201 ? -11.161 -8.646 15.637 1.00 90.56 201 ASP A O 1
ATOM 1496 N N . VAL A 1 202 ? -13.176 -8.315 16.549 1.00 91.75 202 VAL A N 1
ATOM 1497 C CA . VAL A 1 202 ? -13.351 -6.936 16.079 1.00 91.75 202 VAL A CA 1
ATOM 1498 C C . VAL A 1 202 ? -13.766 -6.053 17.248 1.00 91.75 202 VAL A C 1
ATOM 1500 O O . VAL A 1 202 ? -14.779 -6.300 17.900 1.00 91.75 202 VAL A O 1
ATOM 1503 N N . SER A 1 203 ? -13.020 -4.976 17.475 1.00 93.56 203 SER A N 1
ATOM 1504 C CA . SER A 1 203 ? -13.307 -3.988 18.512 1.00 93.56 203 SER A CA 1
ATOM 1505 C C . SER A 1 203 ? -13.292 -2.567 17.948 1.00 93.56 203 SER A C 1
ATOM 1507 O O . SER A 1 203 ? -12.506 -2.228 17.065 1.00 93.56 203 SER A O 1
ATOM 1509 N N . VAL A 1 204 ? -14.184 -1.709 18.446 1.00 94.38 204 VAL A N 1
ATOM 1510 C CA . VAL A 1 204 ? -14.117 -0.266 18.175 1.00 94.38 204 VAL A CA 1
ATOM 1511 C C . VAL A 1 204 ? -13.168 0.346 19.193 1.00 94.38 204 VAL A C 1
ATOM 1513 O O . VAL A 1 204 ? -13.442 0.322 20.390 1.00 94.38 204 VAL A O 1
ATOM 1516 N N . VAL A 1 205 ? -12.060 0.899 18.710 1.00 92.75 205 VAL A N 1
ATOM 1517 C CA . VAL A 1 205 ? -11.029 1.523 19.545 1.00 92.75 205 VAL A CA 1
ATOM 1518 C C . VAL A 1 205 ? -11.488 2.902 20.001 1.00 92.75 205 VAL A C 1
ATOM 1520 O O . VAL A 1 205 ? -11.428 3.222 21.185 1.00 92.75 205 VAL A O 1
ATOM 1523 N N . ARG A 1 206 ? -11.925 3.740 19.052 1.00 92.00 206 ARG A N 1
ATOM 1524 C CA . ARG A 1 206 ? -12.390 5.103 19.330 1.00 92.00 206 ARG A CA 1
ATOM 1525 C C . ARG A 1 206 ? -13.204 5.689 18.186 1.00 92.00 206 ARG A C 1
ATOM 1527 O O . ARG A 1 206 ? -13.005 5.343 17.022 1.00 92.00 206 ARG A O 1
ATOM 1534 N N . ASP A 1 207 ? -14.067 6.639 18.522 1.00 94.12 207 ASP A N 1
ATOM 1535 C CA . ASP A 1 207 ? -14.696 7.526 17.547 1.00 94.12 207 ASP A CA 1
ATOM 1536 C C . ASP A 1 207 ? -13.719 8.627 17.112 1.00 94.12 207 ASP A C 1
ATOM 1538 O O . ASP A 1 207 ? -12.953 9.151 17.924 1.00 94.12 207 ASP A O 1
ATOM 1542 N N . VAL A 1 208 ? -13.781 9.003 15.836 1.00 93.56 208 VAL A N 1
ATOM 1543 C CA . VAL A 1 208 ? -13.021 10.118 15.259 1.00 93.56 208 VAL A CA 1
ATOM 1544 C C . VAL A 1 208 ? -13.896 10.909 14.286 1.00 93.56 208 VAL A C 1
ATOM 1546 O O . VAL A 1 208 ? -14.899 10.412 13.768 1.00 93.56 208 VAL A O 1
ATOM 1549 N N . VAL A 1 209 ? -13.519 12.155 14.017 1.00 93.56 209 VAL A N 1
ATOM 1550 C CA . VAL A 1 209 ? -14.153 12.978 12.983 1.00 93.56 209 VAL A CA 1
ATOM 1551 C C . VAL A 1 209 ? -13.101 13.294 11.936 1.00 93.56 209 VAL A C 1
ATOM 1553 O O . VAL A 1 209 ? -12.073 13.870 12.265 1.00 93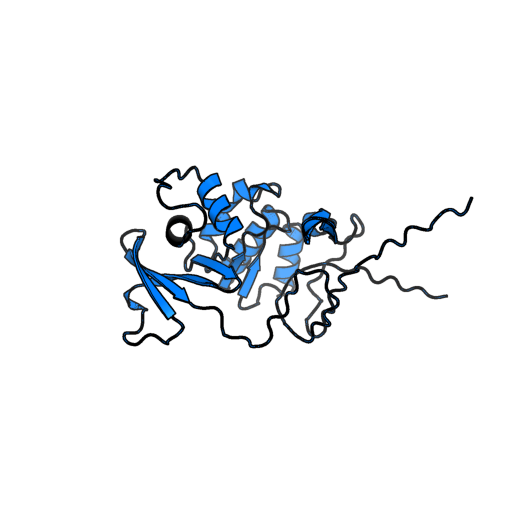.56 209 VAL A O 1
ATOM 1556 N N . VAL A 1 210 ? -13.361 12.910 10.689 1.00 92.19 210 VAL A N 1
ATOM 1557 C CA . VAL A 1 210 ? -12.451 13.142 9.560 1.00 92.19 210 VAL A CA 1
ATOM 1558 C C . VAL A 1 210 ? -13.246 13.792 8.441 1.00 92.19 210 VAL A C 1
ATOM 1560 O O . VAL A 1 210 ? -14.293 13.267 8.057 1.00 92.19 210 VAL A O 1
ATOM 1563 N N . ASN A 1 211 ? -12.787 14.943 7.942 1.00 90.38 211 ASN A N 1
ATOM 1564 C CA . ASN A 1 211 ? -13.495 15.740 6.929 1.00 90.38 211 ASN A CA 1
ATOM 1565 C C . ASN A 1 211 ? -14.978 16.000 7.286 1.00 90.38 211 ASN A C 1
ATOM 1567 O O . ASN A 1 211 ? -15.865 15.903 6.440 1.00 90.38 211 ASN A O 1
ATOM 1571 N N . GLY A 1 212 ? -15.269 16.257 8.568 1.00 89.50 2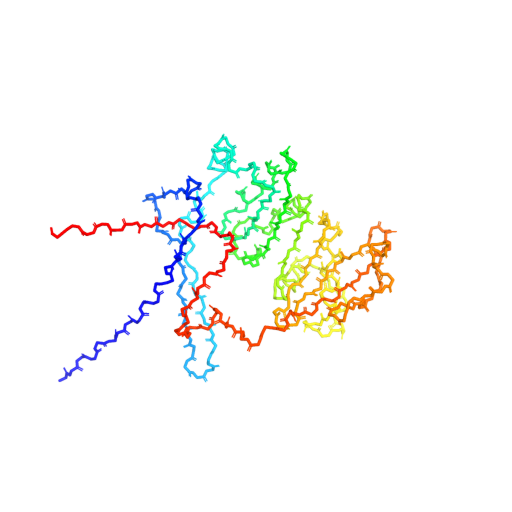12 GLY A N 1
ATOM 1572 C CA . GLY A 1 212 ? -16.629 16.489 9.079 1.00 89.50 212 GLY A CA 1
ATOM 1573 C C . GLY A 1 212 ? -17.516 15.240 9.193 1.00 89.50 212 GLY A C 1
ATOM 1574 O O . GLY A 1 212 ? -18.650 15.336 9.663 1.00 89.50 212 GLY A O 1
ATOM 1575 N N . GLN A 1 213 ? -17.026 14.058 8.813 1.00 90.69 213 GLN A N 1
ATOM 1576 C CA . GLN A 1 213 ? -17.765 12.800 8.906 1.00 90.69 213 GLN A CA 1
ATOM 1577 C C . GLN A 1 213 ? -17.411 12.038 10.185 1.00 90.69 213 GLN A C 1
ATOM 1579 O O . GLN A 1 213 ? -16.238 11.887 10.529 1.00 90.69 213 GLN A O 1
ATOM 1584 N N . LYS A 1 214 ? -18.430 11.498 10.865 1.00 94.19 214 LYS A N 1
ATOM 1585 C CA . LYS A 1 214 ? -18.245 10.609 12.021 1.00 94.19 214 LYS A CA 1
ATOM 1586 C C . LYS A 1 214 ? -17.750 9.242 11.551 1.00 94.19 214 LYS A C 1
ATOM 1588 O O . LYS A 1 214 ? -18.483 8.489 10.904 1.00 94.19 214 LYS A O 1
ATOM 1593 N N . LYS A 1 215 ? -16.517 8.919 11.912 1.00 95.50 215 LYS A N 1
ATOM 1594 C CA . LYS A 1 215 ? -15.870 7.636 11.651 1.00 95.50 215 LYS A CA 1
ATOM 1595 C C . LYS A 1 215 ? -15.438 7.005 12.973 1.00 95.50 215 LYS A C 1
ATOM 1597 O O . LYS A 1 215 ? -15.581 7.592 14.043 1.00 95.50 215 LYS A O 1
ATOM 1602 N N . CYS A 1 216 ? -14.931 5.792 12.896 1.00 95.06 216 CYS A N 1
ATOM 1603 C CA . CYS A 1 216 ? -14.374 5.083 14.031 1.00 95.06 216 CYS A CA 1
ATOM 1604 C C . CYS A 1 216 ? -13.115 4.342 13.604 1.00 95.06 216 CYS A C 1
ATOM 1606 O O . CYS A 1 216 ? -12.999 3.884 12.463 1.00 95.06 216 CYS A O 1
ATOM 1608 N N . VAL A 1 217 ? -12.172 4.251 14.531 1.00 96.12 217 VAL A N 1
ATOM 1609 C CA . VAL A 1 217 ? -11.022 3.367 14.408 1.00 96.12 217 VAL A CA 1
ATOM 1610 C C . VAL A 1 217 ? -11.453 2.008 14.927 1.00 96.12 217 VAL A C 1
ATOM 1612 O O . VAL A 1 217 ? -11.885 1.880 16.075 1.00 96.12 217 VAL A O 1
ATOM 1615 N N . VAL A 1 218 ? -11.354 1.005 14.068 1.00 95.56 218 VAL A N 1
ATOM 1616 C CA . VAL A 1 218 ? -11.676 -0.385 14.379 1.00 95.56 218 VAL A CA 1
ATOM 1617 C C . VAL A 1 218 ? -10.381 -1.170 14.413 1.00 95.56 218 VAL A C 1
ATOM 1619 O O . VAL A 1 218 ? -9.553 -1.029 13.515 1.00 95.56 218 VAL A O 1
ATOM 1622 N N . HIS A 1 219 ? -10.215 -1.998 15.433 1.00 94.75 219 HIS A N 1
ATOM 1623 C CA . HIS A 1 219 ? -9.139 -2.969 15.535 1.00 94.75 219 HIS A CA 1
ATOM 1624 C C . HIS A 1 219 ? -9.699 -4.353 15.223 1.00 94.75 219 HIS A C 1
ATOM 1626 O O . HIS A 1 219 ? -10.734 -4.753 15.755 1.00 94.75 219 HIS A O 1
ATOM 1632 N N . VAL A 1 220 ? -9.033 -5.046 14.306 1.00 93.25 220 VAL A N 1
ATOM 1633 C CA . VAL A 1 220 ? -9.330 -6.425 13.930 1.00 93.25 220 VAL A CA 1
ATOM 1634 C C . VAL A 1 220 ? -8.135 -7.270 14.332 1.00 93.25 220 VAL A C 1
ATOM 1636 O O . VAL A 1 220 ? -7.025 -7.035 13.844 1.00 93.25 220 VAL A O 1
ATOM 1639 N N . ASP A 1 221 ? -8.359 -8.240 15.210 1.00 88.50 221 ASP A N 1
ATOM 1640 C CA . ASP A 1 221 ? -7.319 -9.149 15.672 1.00 88.50 221 ASP A CA 1
ATOM 1641 C C . ASP A 1 221 ? -6.809 -10.027 14.527 1.00 88.50 221 ASP A C 1
ATOM 1643 O O . ASP A 1 221 ? -7.540 -10.395 13.600 1.00 88.50 221 ASP A O 1
ATOM 1647 N N . ALA A 1 222 ? -5.522 -10.382 14.581 1.00 85.31 222 ALA A N 1
ATOM 1648 C CA . ALA A 1 222 ? -4.993 -11.360 13.643 1.00 85.31 222 ALA A CA 1
ATOM 1649 C C . ALA A 1 222 ? -5.736 -12.688 13.851 1.00 85.31 222 ALA A C 1
ATOM 1651 O O . ALA A 1 222 ? -5.907 -13.119 14.997 1.00 85.31 222 ALA A O 1
ATOM 1652 N N . PRO A 1 223 ? -6.144 -13.381 12.774 1.00 76.44 223 PRO A N 1
ATOM 1653 C CA . PRO A 1 223 ? -6.769 -14.682 12.920 1.00 76.44 223 PRO A CA 1
ATOM 1654 C C . PRO A 1 223 ? -5.824 -15.610 13.685 1.00 76.44 223 PRO A C 1
ATOM 1656 O O . PRO A 1 223 ? -4.622 -15.658 13.407 1.00 76.44 223 PRO A O 1
ATOM 1659 N N . HIS A 1 224 ? -6.364 -16.368 14.639 1.00 69.94 224 HIS A N 1
ATOM 1660 C CA . HIS A 1 224 ? -5.577 -17.373 15.338 1.00 69.94 224 HIS A CA 1
ATOM 1661 C C . HIS A 1 224 ? -5.201 -18.488 14.358 1.00 69.94 224 HIS A C 1
ATOM 1663 O O . HIS A 1 224 ? -5.982 -19.402 14.091 1.00 69.94 224 HIS A O 1
ATOM 1669 N N . VAL A 1 225 ? -3.993 -18.402 13.803 1.00 62.97 225 VAL A N 1
ATOM 1670 C CA . VAL A 1 225 ? -3.413 -19.462 12.985 1.00 62.97 225 VAL A CA 1
ATOM 1671 C C . VAL A 1 225 ? -2.490 -20.278 13.894 1.00 62.97 225 VAL A C 1
ATOM 1673 O O . VAL A 1 225 ? -1.408 -19.800 14.233 1.00 62.97 225 VAL A O 1
ATOM 1676 N N . PRO A 1 226 ? -2.860 -21.512 14.291 1.00 54.06 226 PRO A N 1
ATOM 1677 C CA . PRO A 1 226 ? -2.088 -22.315 15.250 1.00 54.06 226 PRO A CA 1
ATOM 1678 C C . PRO A 1 226 ? -0.671 -22.675 14.764 1.00 54.06 226 PRO A C 1
ATOM 1680 O O . PRO A 1 226 ? 0.143 -23.190 15.526 1.00 54.06 226 PRO A O 1
ATOM 1683 N N . LYS A 1 227 ? -0.359 -22.401 13.492 1.00 48.56 227 LYS A N 1
ATOM 1684 C CA . LYS A 1 227 ? 0.984 -22.458 12.914 1.00 48.56 227 LYS A CA 1
ATOM 1685 C C . LYS A 1 227 ? 1.273 -21.156 12.172 1.00 48.56 227 LYS A C 1
ATOM 1687 O O . LYS A 1 227 ? 0.953 -21.033 10.993 1.00 48.56 227 LYS A O 1
ATOM 1692 N N . VAL A 1 228 ? 1.895 -20.198 12.852 1.00 47.12 228 VAL A N 1
ATOM 1693 C CA . VAL A 1 228 ? 2.496 -19.038 12.188 1.00 47.12 228 VAL A CA 1
ATOM 1694 C C . VAL A 1 228 ? 3.812 -19.496 11.569 1.00 47.12 228 VAL A C 1
ATOM 1696 O O . VAL A 1 228 ? 4.742 -19.882 12.275 1.00 47.12 228 VAL A O 1
ATOM 1699 N N . ILE A 1 229 ? 3.878 -19.501 10.240 1.00 48.03 229 ILE A N 1
ATOM 1700 C CA . ILE A 1 229 ? 5.144 -19.613 9.521 1.00 48.03 229 ILE A CA 1
ATOM 1701 C C . ILE A 1 229 ? 5.665 -18.191 9.350 1.00 48.03 229 ILE A C 1
ATOM 1703 O O . ILE A 1 229 ? 5.119 -17.426 8.559 1.00 48.03 229 ILE A O 1
ATOM 1707 N N . ASP A 1 230 ? 6.709 -17.840 10.094 1.00 44.28 230 ASP A N 1
ATOM 1708 C CA . ASP A 1 230 ? 7.460 -16.620 9.831 1.00 44.28 230 ASP A CA 1
ATOM 1709 C C . ASP A 1 230 ? 8.220 -16.789 8.509 1.00 44.28 230 ASP A C 1
ATOM 1711 O O . ASP A 1 230 ? 9.135 -17.606 8.393 1.00 44.28 230 ASP A O 1
ATOM 1715 N N . THR A 1 231 ? 7.800 -16.049 7.485 1.00 46.59 231 THR A N 1
ATOM 1716 C CA . THR A 1 231 ? 8.408 -16.077 6.148 1.00 46.59 231 THR A CA 1
ATOM 1717 C C . THR A 1 231 ? 9.592 -15.116 6.014 1.00 46.59 231 THR A C 1
ATOM 1719 O O . THR A 1 231 ? 10.232 -15.084 4.964 1.00 46.59 231 THR A O 1
ATOM 1722 N N . THR A 1 232 ? 9.857 -14.297 7.037 1.00 42.53 232 THR A N 1
ATOM 1723 C CA . THR A 1 232 ? 10.939 -13.299 7.075 1.00 42.53 232 THR A CA 1
ATOM 1724 C C . THR A 1 232 ? 12.178 -13.806 7.801 1.00 42.53 232 THR A C 1
ATOM 1726 O O . THR A 1 232 ? 13.288 -13.327 7.553 1.00 42.53 232 THR A O 1
ATOM 1729 N N . LEU A 1 233 ? 12.019 -14.811 8.663 1.00 35.19 233 LEU A N 1
ATOM 1730 C CA . LEU A 1 233 ? 13.141 -15.547 9.216 1.00 35.19 233 LEU A CA 1
ATOM 1731 C C . LEU A 1 233 ? 13.754 -16.424 8.126 1.00 35.19 233 LEU A C 1
ATOM 1733 O O . LEU A 1 233 ? 13.078 -17.223 7.482 1.00 35.19 233 LEU A O 1
ATOM 1737 N N . ALA A 1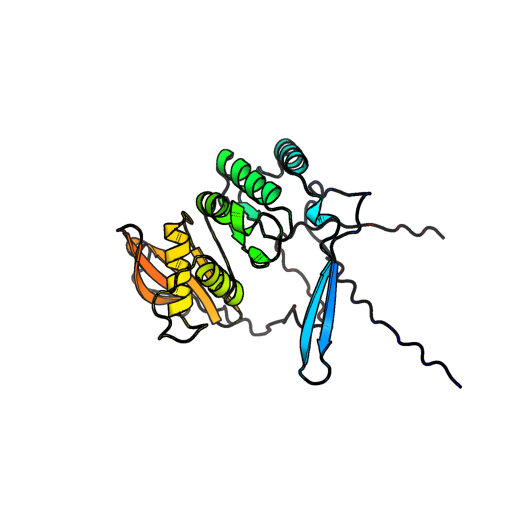 234 ? 15.072 -16.310 7.959 1.00 34.19 234 ALA A N 1
ATOM 1738 C CA . ALA A 1 234 ? 15.892 -17.210 7.154 1.00 34.19 234 ALA A CA 1
ATOM 1739 C C . ALA A 1 234 ? 15.986 -18.612 7.798 1.00 34.19 234 ALA A C 1
ATOM 1741 O O . ALA A 1 234 ? 17.070 -19.151 8.011 1.00 34.19 234 ALA A O 1
ATOM 1742 N N . GLN A 1 235 ? 14.847 -19.199 8.156 1.00 31.31 235 GLN A N 1
ATOM 1743 C CA . GLN A 1 235 ? 14.717 -20.597 8.527 1.00 31.31 235 GLN A CA 1
ATOM 1744 C C . GLN A 1 235 ? 14.155 -21.358 7.327 1.00 31.31 235 GLN A C 1
ATOM 1746 O O . GLN A 1 235 ? 13.348 -20.836 6.564 1.00 31.31 235 GLN A O 1
ATOM 1751 N N . ASN A 1 236 ? 14.624 -22.591 7.131 1.00 31.69 236 ASN A N 1
ATOM 1752 C CA . ASN A 1 236 ? 14.249 -23.470 6.023 1.00 31.69 236 ASN A CA 1
ATOM 1753 C C . ASN A 1 236 ? 12.754 -23.836 6.066 1.00 31.69 236 ASN A C 1
ATOM 1755 O O . ASN A 1 236 ? 12.400 -24.956 6.439 1.00 31.69 236 ASN A O 1
ATOM 1759 N N . VAL A 1 237 ? 11.870 -22.924 5.665 1.00 32.38 237 VAL A N 1
ATOM 1760 C CA . VAL A 1 237 ? 10.439 -23.201 5.577 1.00 32.38 237 VAL A CA 1
ATOM 1761 C C . VAL A 1 237 ? 10.032 -23.395 4.122 1.00 32.38 237 VAL A C 1
ATOM 1763 O O . VAL A 1 237 ? 10.097 -22.488 3.296 1.00 32.38 237 VAL A O 1
ATOM 1766 N N . LYS A 1 238 ? 9.582 -24.612 3.799 1.00 29.45 238 LYS A N 1
ATOM 1767 C CA . LYS A 1 238 ? 8.875 -24.907 2.548 1.00 29.45 238 LYS A CA 1
ATOM 1768 C C . LYS A 1 238 ? 7.465 -24.323 2.641 1.00 29.45 238 LYS A C 1
ATOM 1770 O O . LYS A 1 238 ? 6.564 -24.968 3.172 1.00 29.45 238 LYS A O 1
ATOM 1775 N N . ILE A 1 239 ? 7.273 -23.114 2.125 1.00 33.38 239 ILE A N 1
ATOM 1776 C CA . ILE A 1 239 ? 5.949 -22.497 2.002 1.00 33.38 239 ILE A CA 1
ATOM 1777 C C . ILE A 1 239 ? 5.226 -23.164 0.824 1.00 33.38 239 ILE A C 1
ATOM 1779 O O . ILE A 1 239 ? 5.600 -22.976 -0.333 1.00 33.38 239 ILE A O 1
ATOM 1783 N N . LYS A 1 240 ? 4.204 -23.978 1.111 1.00 29.66 240 LYS A N 1
ATOM 1784 C CA . LYS A 1 240 ? 3.228 -24.432 0.111 1.00 29.66 240 LYS A CA 1
ATOM 1785 C C . LYS A 1 240 ? 2.071 -23.431 0.079 1.00 29.66 240 LYS A C 1
ATOM 1787 O O . LYS A 1 240 ? 1.423 -23.236 1.096 1.00 29.66 240 LYS A O 1
ATOM 1792 N N . ASN A 1 241 ? 1.811 -22.874 -1.104 1.00 33.66 241 ASN A N 1
ATOM 1793 C CA . ASN A 1 241 ? 0.581 -22.180 -1.503 1.00 33.66 241 ASN A CA 1
ATOM 1794 C C . ASN A 1 241 ? 0.121 -20.998 -0.627 1.00 33.66 241 ASN A C 1
ATOM 1796 O O . ASN A 1 241 ? -0.794 -21.151 0.171 1.00 33.66 241 ASN A O 1
ATOM 1800 N N . CYS A 1 242 ? 0.629 -19.791 -0.899 1.00 25.17 242 CYS A N 1
ATOM 1801 C CA . CYS A 1 242 ? -0.087 -18.547 -0.589 1.00 25.17 242 CYS A CA 1
ATOM 1802 C C . CYS A 1 242 ? -0.015 -17.603 -1.794 1.00 25.17 242 CYS A C 1
ATOM 1804 O O . CYS A 1 242 ? 1.047 -17.105 -2.164 1.00 25.17 242 CYS A O 1
ATOM 1806 N N . GLY A 1 243 ? -1.157 -17.403 -2.452 1.00 27.16 243 GLY A N 1
ATOM 1807 C CA . GLY A 1 243 ? -1.285 -16.540 -3.615 1.00 27.16 243 GLY A CA 1
ATOM 1808 C C . GLY A 1 243 ? -1.474 -15.078 -3.219 1.00 27.16 243 GLY A C 1
ATOM 1809 O O . GLY A 1 243 ? -2.603 -14.635 -3.077 1.00 27.16 243 GLY A O 1
ATOM 1810 N N . VAL A 1 244 ? -0.390 -14.297 -3.185 1.00 23.86 244 VAL A N 1
ATOM 1811 C CA . VAL A 1 244 ? -0.439 -12.817 -3.235 1.00 23.86 244 VAL A CA 1
ATOM 1812 C C . VAL A 1 244 ? 0.350 -12.317 -4.450 1.00 23.86 244 VAL A C 1
ATOM 1814 O O . VAL A 1 244 ? 1.370 -12.904 -4.809 1.00 23.86 244 VAL A O 1
ATOM 1817 N N . ALA A 1 245 ? -0.220 -11.359 -5.191 1.00 24.89 245 ALA A N 1
ATOM 1818 C CA . ALA A 1 245 ? 0.360 -10.834 -6.426 1.00 24.89 245 ALA A CA 1
ATOM 1819 C C . ALA A 1 245 ? 1.522 -9.917 -6.068 1.00 24.89 245 ALA A C 1
ATOM 1821 O O . ALA A 1 245 ? 1.310 -8.891 -5.431 1.00 24.89 245 ALA A O 1
ATOM 1822 N N . VAL A 1 246 ? 2.730 -10.292 -6.473 1.00 25.47 246 VAL A N 1
ATOM 1823 C CA . VAL A 1 246 ? 3.900 -9.418 -6.432 1.00 25.47 246 VAL A CA 1
ATOM 1824 C C . VAL A 1 246 ? 4.519 -9.490 -7.819 1.00 25.47 246 VAL A C 1
ATOM 1826 O O . VAL A 1 246 ? 4.864 -10.574 -8.293 1.00 25.47 246 VAL A O 1
ATOM 1829 N N . PHE A 1 247 ? 4.567 -8.352 -8.504 1.00 25.50 247 PHE A N 1
ATOM 1830 C CA . PHE A 1 247 ? 5.195 -8.234 -9.813 1.00 25.50 247 PHE A CA 1
ATOM 1831 C C . PHE A 1 247 ? 6.715 -8.241 -9.623 1.00 25.50 247 PHE A C 1
ATOM 1833 O O . PHE A 1 247 ? 7.263 -7.342 -8.996 1.00 25.50 247 PHE A O 1
ATOM 1840 N N . ALA A 1 248 ? 7.398 -9.263 -10.143 1.00 28.03 248 ALA A N 1
ATOM 1841 C CA . ALA A 1 248 ? 8.859 -9.319 -10.169 1.00 28.03 248 ALA A CA 1
ATOM 1842 C C . ALA A 1 248 ? 9.350 -10.092 -11.415 1.00 28.03 248 ALA A C 1
ATOM 1844 O O . ALA A 1 248 ? 8.869 -11.201 -11.667 1.00 28.03 248 ALA A O 1
ATOM 1845 N N . PRO A 1 249 ? 10.298 -9.553 -12.206 1.00 25.98 249 PRO A N 1
ATOM 1846 C CA . PRO A 1 249 ? 10.806 -10.200 -13.420 1.00 25.98 249 PRO A CA 1
ATOM 1847 C C . PRO A 1 249 ? 11.881 -11.268 -13.140 1.00 25.98 249 PRO A C 1
ATOM 1849 O O . PRO A 1 249 ? 12.767 -11.063 -12.315 1.00 25.98 249 PRO A O 1
ATOM 1852 N N . TYR A 1 250 ? 11.859 -12.397 -13.866 1.00 25.98 250 TYR A N 1
ATOM 1853 C CA . TYR A 1 250 ? 12.791 -13.535 -13.709 1.00 25.98 250 TYR A CA 1
ATOM 1854 C C . TYR A 1 250 ? 13.658 -13.798 -14.959 1.00 25.98 250 TYR A C 1
ATOM 1856 O O . TYR A 1 250 ? 13.222 -13.577 -16.089 1.00 25.98 250 TYR A O 1
ATOM 1864 N N . LYS A 1 251 ? 14.867 -14.352 -14.757 1.00 28.56 251 LYS A N 1
ATOM 1865 C CA . LYS A 1 251 ? 15.786 -14.849 -15.802 1.00 28.56 251 LYS A CA 1
ATOM 1866 C C . LYS A 1 251 ? 15.896 -16.380 -15.748 1.00 28.56 251 LYS A C 1
ATOM 1868 O O . LYS A 1 251 ? 16.448 -16.921 -14.794 1.00 28.56 251 LYS A O 1
ATOM 1873 N N . THR A 1 252 ? 15.463 -17.079 -16.798 1.00 25.78 252 THR A N 1
ATOM 1874 C CA . THR A 1 252 ? 15.783 -18.499 -17.027 1.00 25.78 252 THR A CA 1
ATOM 1875 C C . THR A 1 252 ? 17.177 -18.625 -17.642 1.00 25.78 252 THR A C 1
ATOM 1877 O O . THR A 1 252 ? 17.389 -18.214 -18.779 1.00 25.78 252 THR A O 1
ATOM 1880 N N . THR A 1 253 ? 18.137 -19.205 -16.923 1.00 28.97 253 THR A N 1
ATOM 1881 C CA . THR A 1 253 ? 19.346 -19.774 -17.546 1.00 28.97 253 THR A CA 1
ATOM 1882 C C . THR A 1 253 ? 19.057 -21.216 -17.933 1.00 28.97 253 THR A C 1
ATOM 1884 O O . THR A 1 253 ? 19.009 -22.082 -17.063 1.00 28.97 253 THR A O 1
ATOM 1887 N N . SER A 1 254 ? 18.873 -21.468 -19.227 1.00 25.64 254 SER A N 1
ATOM 1888 C CA . SER A 1 254 ? 19.057 -22.791 -19.816 1.00 25.64 254 SER A CA 1
ATOM 1889 C C . SER A 1 254 ? 20.559 -23.060 -19.909 1.00 25.64 254 SER A C 1
ATOM 1891 O O . SER A 1 254 ? 21.250 -22.437 -20.712 1.00 25.64 254 SER A O 1
ATOM 1893 N N . PHE A 1 255 ? 21.071 -23.956 -19.070 1.00 27.89 255 PHE A N 1
ATOM 1894 C CA . PHE A 1 255 ? 22.329 -24.637 -19.352 1.00 27.89 255 PHE A CA 1
ATOM 1895 C C . PHE A 1 255 ? 21.977 -25.867 -20.190 1.00 27.89 255 PHE A C 1
ATOM 1897 O O . PHE A 1 255 ? 21.399 -26.817 -19.665 1.00 27.89 255 PHE A O 1
ATOM 1904 N N . GLN A 1 256 ? 22.264 -25.824 -21.491 1.00 25.59 256 GLN A N 1
ATOM 1905 C CA . GLN A 1 256 ? 22.543 -27.051 -22.233 1.00 25.59 256 GLN A CA 1
ATOM 1906 C C . GLN A 1 256 ? 24.043 -27.328 -22.104 1.00 25.59 256 GLN A C 1
ATOM 1908 O O . GLN A 1 256 ? 24.840 -26.388 -22.087 1.00 25.59 256 GLN A O 1
ATOM 1913 N N . GLN A 1 257 ? 24.337 -28.605 -21.861 1.00 32.12 257 GLN A N 1
ATOM 1914 C CA . GLN A 1 257 ? 25.650 -29.188 -21.582 1.00 32.12 257 GLN A CA 1
ATOM 1915 C C . GLN A 1 257 ? 26.654 -28.953 -22.707 1.00 32.12 257 GLN A C 1
ATOM 1917 O O . GLN A 1 257 ? 26.215 -28.898 -23.876 1.00 32.12 257 GLN A O 1
#

pLDDT: mean 75.42, std 24.75, range [19.94, 97.69]

Organism: NCBI:txid27848

InterPro domains:
  IPR002139 Ribokinase/fructokinase [PR00990] (47-60)
  IPR002139 Ribokinase/fructokinase [PR00990] (123-138)
  IPR002139 Ribokinase/fructokinase [PR00990] (176-187)
  IPR011611 Carbohydrate kinase PfkB [PF00294] (24-205)
  IPR029056 Ribokinase-like [G3DSA:3.40.1190.20] (18-234)
  IPR029056 Ribokinase-like [SSF53613] (23-232)

Foldseek 3Di:
DDDDDPDDPPPPPPPPPPDDDCPLADDDPPWDWKDWDWDADPVPRDIDIDTDLICQQVCDLVSLVVCVVVVVLVDLEDEDEQSYALRNLLSSLVSNVVNVHAYEYADPPAQVVHPPSLVCVLVSLQSHLEYEYELVNLLSVCVSVVPPPDVPPPRSDPVSNVVSQLVSVLSHHNKYKYQYVQQGIKIKAQPVPDDPDDDPQKDFPDWDAHPNGIITIMGGGDPPDVDDDDPPDPDPDDDDDDDDDDHTHDDDDDDDD

Sequence (257 aa):
MRRASKRAVSCRLSFCIHSRNQEGIIRSKEASTGSALITVQRDKGENRIIVVPGSNMLLSTADIDHAAAEGFLDARVVVCQFEISGKSTLHALKLARQKGRMTILNPAPPPNKAPGNAELLPEMLKLCDYCCPNETEALQLISSAGDKNDTSAGIGSIDSYSHCLCWLAEHGVVNPIVTMGSKGLVALAAKSSIPVNLTKDVSVVRDVVVNGQKKCVVHVDAPHVPKVIDTTLAQNVKIKNCGVAVFAPYKTTSFQQ